Protein AF-A0A944LKF2-F1 (afdb_monomer)

Secondary structure (DSSP, 8-state):
---EEEEEE--SSTTS--EEEEEE--HHHHHHHH-S--EEEE-SS-EEEE-TT-TTHHHHHHHHHHHHHH--SPPPHHHHHHHHHHHHSHHHHHHHHHHHH-SS-S-HHHHHTT---PPP-HHHHHHHHHHHHHHHHHSPTTS-HHHHHHHHHHHHHTT-HHHHHHHHHHHHHHSTT-HHHHHHHHHHHTT---HHHHSTTTS-----

pLDDT: mean 75.83, std 22.59, range [34.38, 98.62]

Foldseek 3Di:
DFDWAFDFQDQPDPVDDTDTDTDGDDPVVVCVRPVDDWDFDDDDRDGDTDDPDDPCLLVVLLVLLVCQLPDPDDDDPVSLVSNLNQLVDVVSLLVSLQVLFDVDPPDSVCSQLLHDAAAGPVSSLVSLLVSLVVSCVVDDQLSSLSSLQSNLSSCLLLQNNVSSLVSLVVSCVSHPCPPSSVVNNVSVVVVRGRNLCVDPVRHDDPDD

Mean predicted aligned error: 11.05 Å

Nearest PDB structures (foldseek):
  8u1z-assembly1_A  TM=5.737E-01  e=2.219E-01  Homo sapiens
  8xwx-assembly1_B  TM=6.604E-01  e=4.296E-01  Homo sapiens
  1nzn-assembly1_A  TM=6.732E-01  e=6.450E-01  Homo sapiens
  7ya9-assembly1_A-2  TM=6.024E-01  e=5.827E-01  Homo sapiens
  2ifu-assembly4_D  TM=4.586E-01  e=5.736E+00  Danio rerio

Radius of gyration: 18.68 Å; Cα contacts (8 Å, |Δi|>4): 254; chains: 1; bounding box: 54×40×50 Å

Structure (mmCIF, N/CA/C/O backbone):
data_AF-A0A944LKF2-F1
#
_entry.id   AF-A0A944LKF2-F1
#
loop_
_atom_site.group_PDB
_atom_site.id
_atom_site.type_symbol
_atom_site.label_atom_id
_atom_site.label_alt_id
_atom_site.label_comp_id
_atom_site.label_asym_id
_atom_site.label_entity_id
_atom_site.label_seq_id
_atom_site.pdbx_PDB_ins_code
_atom_site.Cartn_x
_atom_site.Cartn_y
_atom_site.Cartn_z
_atom_site.occupancy
_atom_site.B_iso_or_equiv
_atom_site.auth_seq_id
_atom_site.auth_comp_id
_atom_site.auth_asym_id
_atom_site.auth_atom_id
_atom_site.pdbx_PDB_model_num
ATOM 1 N N . MET A 1 1 ? -22.706 -4.761 30.922 1.00 38.38 1 MET A N 1
ATOM 2 C CA . MET A 1 1 ? -21.283 -4.530 31.244 1.00 38.38 1 MET A CA 1
ATOM 3 C C . MET A 1 1 ? -20.770 -3.517 30.231 1.00 38.38 1 MET A C 1
ATOM 5 O O . MET A 1 1 ? -20.793 -3.821 29.047 1.00 38.38 1 MET A O 1
ATOM 9 N N . ILE A 1 2 ? -20.479 -2.289 30.664 1.00 34.62 2 ILE A N 1
ATOM 10 C CA . ILE A 1 2 ? -20.105 -1.171 29.781 1.00 34.62 2 ILE A CA 1
ATOM 11 C C . ILE A 1 2 ? -18.659 -1.392 29.319 1.00 34.62 2 ILE A C 1
ATOM 13 O O . ILE A 1 2 ? -17.751 -1.335 30.145 1.00 34.62 2 ILE A O 1
ATOM 17 N N . HIS A 1 3 ? -18.455 -1.692 28.032 1.00 40.34 3 HIS A N 1
ATOM 18 C CA . HIS A 1 3 ? -17.121 -1.704 27.427 1.00 40.34 3 HIS A CA 1
ATOM 19 C C . HIS A 1 3 ? -16.725 -0.260 27.114 1.00 40.34 3 HIS A C 1
ATOM 21 O O . HIS A 1 3 ? -17.442 0.455 26.414 1.00 40.34 3 HIS A O 1
ATOM 27 N N . LYS A 1 4 ? -15.608 0.180 27.694 1.00 35.47 4 LYS A N 1
ATOM 28 C CA . LYS A 1 4 ? -15.013 1.492 27.447 1.00 35.47 4 LYS A CA 1
ATOM 29 C C . LYS A 1 4 ? -14.035 1.362 26.285 1.00 35.47 4 LYS A C 1
ATOM 31 O O . LYS A 1 4 ? -12.988 0.749 26.454 1.00 35.47 4 LYS A O 1
ATOM 36 N N . CYS A 1 5 ? -14.349 1.971 25.147 1.00 38.25 5 CYS A N 1
ATOM 37 C CA . CYS A 1 5 ? -13.438 2.072 24.004 1.00 38.25 5 CYS A CA 1
ATOM 38 C C . CYS A 1 5 ? -12.972 3.525 23.843 1.00 38.25 5 CYS A C 1
ATOM 40 O O . CYS A 1 5 ? -13.696 4.458 24.203 1.00 38.25 5 CYS A O 1
ATOM 42 N N . ILE A 1 6 ? -11.761 3.734 23.322 1.00 39.22 6 ILE A N 1
ATOM 43 C CA . ILE A 1 6 ? -11.300 5.067 22.917 1.00 39.22 6 ILE A CA 1
ATOM 44 C C . ILE A 1 6 ? -12.025 5.405 21.614 1.00 39.22 6 ILE A C 1
ATOM 46 O O . ILE A 1 6 ? -11.760 4.801 20.578 1.00 39.22 6 ILE A O 1
ATOM 50 N N . ALA A 1 7 ? -12.972 6.340 21.671 1.00 38.75 7 ALA A N 1
ATOM 51 C CA . ALA A 1 7 ? -13.648 6.843 20.487 1.00 38.75 7 ALA A CA 1
ATOM 52 C C . ALA A 1 7 ? -12.958 8.127 20.029 1.00 38.75 7 ALA A C 1
ATOM 54 O O . ALA A 1 7 ? -12.789 9.075 20.800 1.00 38.75 7 ALA A O 1
ATOM 55 N N . LEU A 1 8 ? -12.586 8.166 18.754 1.00 41.62 8 LEU A N 1
ATOM 56 C CA . LEU A 1 8 ? -12.209 9.401 18.087 1.00 41.62 8 LEU A CA 1
ATOM 57 C C . LEU A 1 8 ? -13.500 10.067 17.596 1.00 41.62 8 LEU A C 1
ATOM 59 O O . LEU A 1 8 ? -14.092 9.625 16.610 1.00 41.62 8 LEU A O 1
ATOM 63 N N . VAL A 1 9 ? -13.977 11.085 18.314 1.00 42.50 9 VAL A N 1
ATOM 64 C CA . VAL A 1 9 ? -15.221 11.784 17.970 1.00 42.50 9 VAL A CA 1
ATOM 65 C C . VAL A 1 9 ? -14.874 13.016 17.148 1.00 42.50 9 VAL A C 1
ATOM 67 O O . VAL A 1 9 ? -14.298 13.982 17.647 1.00 42.50 9 VAL A O 1
ATOM 70 N N . VAL A 1 10 ? -15.223 12.970 15.865 1.00 43.12 10 VAL A N 1
ATOM 71 C CA . VAL A 1 10 ? -15.041 14.091 14.940 1.00 43.12 10 VAL A CA 1
ATOM 72 C C . VAL A 1 10 ? -16.397 14.780 14.751 1.00 43.12 10 VAL A C 1
ATOM 74 O O . VAL A 1 10 ? -17.337 14.130 14.287 1.00 43.12 10 VAL A O 1
ATOM 77 N N . PRO A 1 11 ? -16.538 16.058 15.144 1.00 37.88 11 PRO A N 1
ATOM 78 C CA . PRO A 1 11 ? -17.833 16.722 15.200 1.00 37.88 11 PRO A CA 1
ATOM 79 C C . PRO A 1 11 ? -18.374 17.101 13.810 1.00 37.88 11 PRO A C 1
ATOM 81 O O . PRO A 1 11 ? -17.615 17.282 12.856 1.00 37.88 11 PRO A O 1
ATOM 84 N N . PRO A 1 12 ? -19.701 17.286 13.687 1.00 34.38 12 PRO A N 1
ATOM 85 C CA . PRO A 1 12 ? -20.373 17.581 12.420 1.00 34.38 12 PRO A CA 1
ATOM 86 C C . PRO A 1 12 ? -20.176 19.025 11.919 1.00 34.38 12 PRO A C 1
ATOM 88 O O . PRO A 1 12 ? -20.728 19.389 10.881 1.00 34.38 12 PRO A O 1
ATOM 91 N N . ARG A 1 13 ? -19.440 19.880 12.645 1.00 36.12 13 ARG A N 1
ATOM 92 C CA . ARG A 1 13 ? -19.217 21.292 12.292 1.00 36.12 13 ARG A CA 1
ATOM 93 C C . ARG A 1 13 ? -17.735 21.660 12.378 1.00 36.12 13 ARG A C 1
ATOM 95 O O . ARG A 1 13 ? -17.062 21.350 13.351 1.00 36.12 13 ARG A O 1
ATOM 102 N N . LEU A 1 14 ? -17.261 22.385 11.362 1.00 38.00 14 LEU A N 1
ATOM 103 C CA . LEU A 1 14 ? -15.851 22.744 11.119 1.00 38.00 14 LEU A CA 1
ATOM 104 C C . LEU A 1 14 ? -15.211 23.684 12.161 1.00 38.00 14 LEU A C 1
ATOM 106 O O . LEU A 1 14 ? -14.015 23.942 12.084 1.00 38.00 14 LEU A O 1
ATOM 110 N N . SER A 1 15 ? -15.984 24.222 13.104 1.00 37.41 15 SER A N 1
ATOM 111 C CA . SER A 1 15 ? -15.504 25.130 14.154 1.00 37.41 15 SER A CA 1
ATOM 112 C C . SER A 1 15 ? -15.147 24.425 15.465 1.00 37.41 15 SER A C 1
ATOM 114 O O . SER A 1 15 ? -14.720 25.083 16.409 1.00 37.41 15 SER A O 1
ATOM 116 N N . GLU A 1 16 ? -15.377 23.117 15.564 1.00 35.09 16 GLU A N 1
ATOM 117 C CA . GLU A 1 16 ? -15.236 22.375 16.815 1.00 35.09 16 GLU A CA 1
ATOM 118 C C . GLU A 1 16 ? -13.952 21.537 16.819 1.00 35.09 16 GLU A C 1
ATOM 120 O O . GLU A 1 16 ? -13.590 20.903 15.826 1.00 35.09 16 GLU A O 1
ATOM 125 N N . ALA A 1 17 ? -13.240 21.564 17.947 1.00 35.62 17 ALA A N 1
ATOM 126 C CA . ALA A 1 17 ? -11.982 20.852 18.106 1.00 35.62 17 ALA A CA 1
ATOM 127 C C . ALA A 1 17 ? -12.205 19.335 18.189 1.00 35.62 17 ALA A C 1
ATOM 129 O O . ALA A 1 17 ? -13.145 18.853 18.823 1.00 35.62 17 ALA A O 1
ATOM 130 N N . VAL A 1 18 ? -11.289 18.584 17.576 1.00 38.25 18 VAL A N 1
ATOM 131 C CA . VAL A 1 18 ? -11.210 17.125 17.701 1.00 38.25 18 VAL A CA 1
ATOM 132 C C . VAL A 1 18 ? -10.999 16.767 19.170 1.00 38.25 18 VAL A C 1
ATOM 134 O O . VAL A 1 18 ? -10.106 17.311 19.819 1.00 38.25 18 VAL A O 1
ATOM 137 N N . THR A 1 19 ? -11.796 15.836 19.690 1.00 43.12 19 THR A N 1
ATOM 138 C CA . THR A 1 19 ? -11.625 15.323 21.053 1.00 43.12 19 THR A CA 1
ATOM 139 C C . THR A 1 19 ? -11.435 13.810 21.032 1.00 43.12 19 THR A C 1
ATOM 141 O O . THR A 1 19 ? -12.080 13.087 20.272 1.00 43.12 19 THR A O 1
ATOM 144 N N . ALA A 1 20 ? -10.508 13.334 21.864 1.00 37.69 20 ALA A N 1
ATOM 145 C CA . ALA A 1 20 ? -10.315 11.920 22.149 1.00 37.69 20 ALA A CA 1
ATOM 146 C C . ALA A 1 20 ? -10.873 11.642 23.546 1.00 37.69 20 ALA A C 1
ATOM 148 O O . ALA A 1 20 ? -10.509 12.318 24.510 1.00 37.69 20 ALA A O 1
ATOM 149 N N . GLY A 1 21 ? -11.774 10.668 23.655 1.00 43.75 21 GLY A N 1
ATOM 150 C CA . GLY A 1 21 ? -12.407 10.330 24.923 1.00 43.75 21 GLY A CA 1
ATOM 151 C C . GLY A 1 21 ? -12.861 8.879 24.973 1.00 43.75 21 GLY A C 1
ATOM 152 O O . GLY A 1 21 ? -13.172 8.262 23.956 1.00 43.75 21 GLY A O 1
ATOM 153 N N . SER A 1 22 ? -12.892 8.324 26.183 1.00 40.22 22 SER A N 1
ATOM 154 C CA . SER A 1 22 ? -13.487 7.012 26.431 1.00 40.22 22 SER A CA 1
ATOM 155 C C . SER A 1 22 ? -15.006 7.118 26.286 1.00 40.22 22 SER A C 1
ATOM 157 O O . SER A 1 22 ? -15.631 7.895 27.010 1.00 40.22 22 SER A O 1
ATOM 159 N N . LEU A 1 23 ? -15.598 6.367 25.356 1.00 48.06 23 LEU A N 1
ATOM 160 C CA . LEU A 1 23 ? -17.035 6.412 25.074 1.00 48.06 23 LEU A CA 1
ATOM 161 C C . LEU A 1 23 ? -17.709 5.072 25.397 1.00 48.06 23 LEU A C 1
ATOM 163 O O . LEU A 1 23 ? -17.146 4.004 25.152 1.00 48.06 23 LEU A O 1
ATOM 167 N N . ASP A 1 24 ? -18.926 5.149 25.943 1.00 46.28 24 ASP A N 1
ATOM 168 C CA . ASP A 1 24 ? -19.817 4.008 26.191 1.00 46.28 24 ASP A CA 1
ATOM 169 C C . ASP A 1 24 ? -20.546 3.650 24.883 1.00 46.28 24 ASP A C 1
ATOM 171 O O . ASP A 1 24 ? -21.312 4.447 24.333 1.00 46.28 24 ASP A O 1
ATOM 175 N N . VAL A 1 25 ? -20.263 2.461 24.351 1.00 46.06 25 VAL A N 1
ATOM 176 C CA . VAL A 1 25 ? -20.637 2.036 22.995 1.00 46.06 25 VAL A CA 1
ATOM 177 C C . VAL A 1 25 ? -22.064 1.476 22.960 1.00 46.06 25 VAL A C 1
ATOM 179 O O . VAL A 1 25 ? -22.288 0.279 22.790 1.00 46.06 25 VAL A O 1
ATOM 182 N N . ARG A 1 26 ? -23.070 2.341 23.116 1.00 47.38 26 ARG A N 1
ATOM 183 C CA . ARG A 1 26 ? -24.467 1.984 22.811 1.00 47.38 26 ARG A CA 1
ATOM 184 C C . ARG A 1 26 ? -24.845 2.499 21.426 1.00 47.38 26 ARG A C 1
ATOM 186 O O . ARG A 1 26 ? -24.637 3.669 21.127 1.00 47.38 26 ARG A O 1
ATOM 193 N N . HIS A 1 27 ? -25.447 1.641 20.601 1.00 39.72 27 HIS A N 1
ATOM 194 C CA . HIS A 1 27 ? -25.860 1.958 19.223 1.00 39.72 27 HIS A CA 1
ATOM 195 C C . HIS A 1 27 ? -26.717 3.237 19.137 1.00 39.72 27 HIS A C 1
ATOM 197 O O . HIS A 1 27 ? -26.457 4.112 18.317 1.00 39.72 27 HIS A O 1
ATOM 203 N N . SER A 1 28 ? -27.649 3.418 20.078 1.00 42.62 28 SER A N 1
ATOM 204 C CA . SER A 1 28 ? -28.490 4.617 20.177 1.00 42.62 28 SER A CA 1
ATOM 205 C C . SER A 1 28 ? -27.721 5.898 20.539 1.00 42.62 28 SER A C 1
ATOM 207 O O . SER A 1 28 ? -28.184 6.992 20.238 1.00 42.62 28 SER A O 1
ATOM 209 N N . ALA A 1 29 ? -26.553 5.796 21.184 1.00 47.06 29 ALA A N 1
ATOM 210 C CA . ALA A 1 29 ? -25.694 6.947 21.471 1.00 47.06 29 ALA A CA 1
ATOM 211 C C . ALA A 1 29 ? -24.880 7.371 20.234 1.00 47.06 29 ALA A C 1
ATOM 213 O O . ALA A 1 29 ? -24.655 8.562 20.029 1.00 47.06 29 ALA A O 1
ATOM 214 N N . LEU A 1 30 ? -24.496 6.414 19.380 1.00 44.56 30 LEU A N 1
ATOM 215 C CA . LEU A 1 30 ? -23.759 6.657 18.134 1.00 44.56 30 LEU A CA 1
ATOM 216 C C . LEU A 1 30 ? -24.630 7.337 17.060 1.00 44.56 30 LEU A C 1
ATOM 218 O O . LEU A 1 30 ? -24.152 8.233 16.367 1.00 44.56 30 LEU A O 1
ATOM 222 N N . GLU A 1 31 ? -25.915 6.984 16.961 1.00 42.88 31 GLU A N 1
ATOM 223 C CA . GLU A 1 31 ? -26.868 7.614 16.026 1.00 42.88 31 GLU A CA 1
ATOM 224 C C . GLU A 1 31 ? -27.156 9.086 16.369 1.00 42.88 31 GLU A C 1
ATOM 226 O O . GLU A 1 31 ? -27.226 9.937 15.479 1.00 42.88 31 GLU A O 1
ATOM 231 N N . VAL A 1 32 ? -27.266 9.405 17.664 1.00 44.09 32 VAL A N 1
ATOM 232 C CA . VAL A 1 32 ? -27.495 10.776 18.156 1.00 44.09 32 VAL A CA 1
ATOM 233 C C . VAL A 1 32 ? -26.262 11.666 17.946 1.00 44.09 32 VAL A C 1
ATOM 235 O O . VAL A 1 32 ? -26.408 12.853 17.648 1.00 44.09 32 VAL A O 1
ATOM 238 N N . LEU A 1 33 ? -25.055 11.102 18.052 1.00 43.41 33 LEU A N 1
ATOM 239 C CA . LEU A 1 33 ? -23.786 11.818 17.867 1.00 43.41 33 LEU A CA 1
ATOM 240 C C . LEU A 1 33 ? -23.484 12.175 16.401 1.00 43.41 33 LEU A C 1
ATOM 242 O O . LEU A 1 33 ? -22.835 13.189 16.154 1.00 43.41 33 LEU A O 1
ATOM 246 N N . LEU A 1 34 ? -23.941 11.374 15.431 1.00 44.22 34 LEU A N 1
ATOM 247 C CA . LEU A 1 34 ? -23.395 11.402 14.064 1.00 44.22 34 LEU A CA 1
ATOM 248 C C . LEU A 1 34 ? -24.359 11.873 12.959 1.00 44.22 34 LEU A C 1
ATOM 250 O O . LEU A 1 34 ? -23.966 11.859 11.800 1.00 44.22 34 LEU A O 1
ATOM 254 N N . LYS A 1 35 ? -25.583 12.324 13.281 1.00 43.34 35 LYS A N 1
ATOM 255 C CA . LYS A 1 35 ? -26.546 12.985 12.356 1.00 43.34 35 LYS A CA 1
ATOM 256 C C . LYS A 1 35 ? -26.548 12.472 10.894 1.00 43.34 35 LYS A C 1
ATOM 258 O O . LYS A 1 35 ? -26.610 13.267 9.960 1.00 43.34 35 LYS A O 1
ATOM 263 N N . GLY A 1 36 ? -26.579 11.151 10.712 1.00 41.50 36 GLY A N 1
ATOM 264 C CA . GLY A 1 36 ? -26.900 10.501 9.438 1.00 41.50 36 GLY A CA 1
ATOM 265 C C . GLY A 1 36 ? -25.703 10.198 8.531 1.00 41.50 36 GLY A C 1
ATOM 266 O O . GLY A 1 36 ? -25.189 11.076 7.847 1.00 41.50 36 GLY A O 1
ATOM 267 N N . GLY A 1 37 ? -25.355 8.908 8.459 1.00 36.88 37 GLY A N 1
ATOM 268 C CA . GLY A 1 37 ? -24.479 8.321 7.441 1.00 36.88 37 GLY A CA 1
ATOM 269 C C . GLY A 1 37 ? -23.260 7.625 8.039 1.00 36.88 37 GLY A C 1
ATOM 270 O O . GLY A 1 37 ? -22.226 8.253 8.240 1.00 36.88 37 GLY A O 1
ATOM 271 N N . LEU A 1 38 ? -23.382 6.325 8.321 1.00 39.56 38 LEU A N 1
ATOM 272 C CA . LEU A 1 38 ? -22.324 5.498 8.902 1.00 39.56 38 LEU A CA 1
ATOM 273 C C . LEU A 1 38 ? -22.053 4.324 7.952 1.00 39.56 38 LEU A C 1
ATOM 275 O O . LEU A 1 38 ? -22.948 3.515 7.724 1.00 39.56 38 LEU A O 1
ATOM 279 N N . GLU A 1 39 ? -20.836 4.214 7.415 1.00 36.16 39 GLU A N 1
ATOM 280 C CA . GLU A 1 39 ? -20.324 2.939 6.900 1.00 36.16 39 GLU A CA 1
ATOM 281 C C . GLU A 1 39 ? -19.393 2.362 7.965 1.00 36.16 39 GLU A C 1
ATOM 283 O O . GLU A 1 39 ? -18.348 2.919 8.302 1.00 36.16 39 GLU A O 1
ATOM 288 N N . CYS A 1 40 ? -19.864 1.293 8.596 1.00 39.06 40 CYS A N 1
ATOM 289 C CA . CYS A 1 40 ? -19.254 0.680 9.762 1.00 39.06 40 CYS A CA 1
ATOM 290 C C . CYS A 1 40 ? -18.314 -0.445 9.328 1.00 39.06 40 CYS A C 1
ATOM 292 O O . CYS A 1 40 ? -18.696 -1.252 8.482 1.00 39.06 40 CYS A O 1
ATOM 294 N N . ILE A 1 41 ? -17.152 -0.588 9.971 1.00 35.94 41 ILE A N 1
ATOM 295 C CA . ILE A 1 41 ? -16.463 -1.881 9.996 1.00 35.94 41 ILE A CA 1
ATOM 296 C C . ILE A 1 41 ? -16.254 -2.280 11.460 1.00 35.94 41 ILE A C 1
ATOM 298 O O . ILE A 1 41 ? -15.390 -1.741 12.145 1.00 35.94 41 ILE A O 1
ATOM 302 N N . VAL A 1 42 ? -17.093 -3.199 11.945 1.00 35.78 42 VAL A N 1
ATOM 303 C CA . VAL A 1 42 ? -17.018 -3.794 13.291 1.00 35.78 42 VAL A CA 1
ATOM 304 C C . VAL A 1 42 ? -16.267 -5.117 13.202 1.00 35.78 42 VAL A C 1
ATOM 306 O O . VAL A 1 42 ? -16.775 -5.969 12.479 1.00 35.78 42 VAL A O 1
ATOM 309 N N . ARG A 1 43 ? -15.185 -5.334 13.981 1.00 36.09 43 ARG A N 1
ATOM 310 C CA . ARG A 1 43 ? -14.804 -6.647 14.576 1.00 36.09 43 ARG A CA 1
ATOM 311 C C . ARG A 1 43 ? -13.821 -6.499 15.759 1.00 36.09 43 ARG A C 1
ATOM 313 O O . ARG A 1 43 ? -12.681 -6.097 15.564 1.00 36.09 43 ARG A O 1
ATOM 320 N N . GLY A 1 44 ? -14.233 -6.942 16.952 1.00 47.03 44 GLY A N 1
ATOM 321 C CA . GLY A 1 44 ? -13.380 -7.058 18.153 1.00 47.03 44 GLY A CA 1
ATOM 322 C C . GLY A 1 44 ? -13.290 -5.782 19.004 1.00 47.03 44 GLY A C 1
ATOM 323 O O . GLY A 1 44 ? -14.208 -4.970 18.981 1.00 47.03 44 GLY A O 1
ATOM 324 N N . ASP A 1 45 ? -12.179 -5.601 19.729 1.00 36.31 45 ASP A N 1
ATOM 325 C CA . ASP A 1 45 ? -11.915 -4.453 20.630 1.00 36.31 45 ASP A CA 1
ATOM 326 C C . ASP A 1 45 ? -11.526 -3.148 19.897 1.00 36.31 45 ASP A C 1
ATOM 328 O O . ASP A 1 45 ? -11.075 -2.179 20.510 1.00 36.31 45 ASP A O 1
ATOM 332 N N . TRP A 1 46 ? -11.690 -3.105 18.573 1.00 34.97 46 TRP A N 1
ATOM 333 C CA . TRP A 1 46 ? -11.236 -2.018 17.708 1.00 34.97 46 TRP A CA 1
ATOM 334 C C . TRP A 1 46 ? -12.406 -1.389 16.950 1.00 34.97 46 TRP A C 1
ATOM 336 O O . TRP A 1 46 ? -13.215 -2.083 16.335 1.00 34.97 46 TRP A O 1
ATOM 346 N N . HIS A 1 47 ? -12.481 -0.055 16.975 1.00 42.94 47 HIS A N 1
ATOM 347 C CA . HIS A 1 47 ? -13.505 0.730 16.285 1.00 42.94 47 HIS A CA 1
ATOM 348 C C . HIS A 1 47 ? -12.835 1.777 15.386 1.00 42.94 47 HIS A C 1
ATOM 350 O O . HIS A 1 47 ? -12.183 2.692 15.884 1.00 42.94 47 HIS A O 1
ATOM 356 N N . VAL A 1 48 ? -13.026 1.679 14.068 1.00 41.34 48 VAL A N 1
ATOM 357 C CA . VAL A 1 48 ? -12.611 2.712 13.105 1.00 41.34 48 VAL A CA 1
ATOM 358 C C . VAL A 1 48 ? -13.865 3.306 12.474 1.00 41.34 48 VAL A C 1
ATOM 360 O O . VAL A 1 48 ? -14.621 2.609 11.801 1.00 41.34 48 VAL A O 1
ATOM 363 N N . TYR A 1 49 ? -14.088 4.601 12.695 1.00 47.22 49 TYR A N 1
ATOM 364 C CA . TYR A 1 49 ? -15.190 5.351 12.095 1.00 47.22 49 TYR A CA 1
ATOM 365 C C . TYR A 1 49 ? -14.633 6.216 10.964 1.00 47.22 49 TYR A C 1
ATOM 367 O O . TYR A 1 49 ? -13.794 7.083 11.204 1.00 47.22 49 TYR A O 1
ATOM 375 N N . MET A 1 50 ? -15.092 5.997 9.732 1.00 42.69 50 MET A N 1
ATOM 376 C CA . MET A 1 50 ? -14.731 6.837 8.589 1.00 42.69 50 MET A CA 1
ATOM 377 C C . MET A 1 50 ? -15.983 7.527 8.057 1.00 42.69 50 MET A C 1
ATOM 379 O O . MET A 1 50 ? -16.900 6.877 7.567 1.00 42.69 50 MET A O 1
ATOM 383 N N . ASN A 1 51 ? -16.019 8.857 8.144 1.00 41.75 51 ASN A N 1
ATOM 384 C CA . ASN A 1 51 ? -16.975 9.653 7.385 1.00 41.75 51 ASN A CA 1
ATOM 385 C C . ASN A 1 51 ? -16.383 9.896 5.990 1.00 41.75 51 ASN A C 1
ATOM 387 O O . ASN A 1 51 ? -15.345 10.549 5.854 1.00 41.75 51 ASN A O 1
ATOM 391 N N . ALA A 1 52 ? -17.061 9.383 4.965 1.00 39.41 52 ALA A N 1
ATOM 392 C CA . ALA A 1 52 ? -16.658 9.450 3.563 1.00 39.41 52 ALA A CA 1
ATOM 393 C C . ALA A 1 52 ? -16.589 10.881 2.973 1.00 39.41 52 ALA A C 1
ATOM 395 O O . ALA A 1 52 ? -16.207 11.044 1.818 1.00 39.41 52 ALA A O 1
ATOM 396 N N . THR A 1 53 ? -16.938 11.933 3.731 1.00 41.38 53 THR A N 1
ATOM 397 C CA . THR A 1 53 ? -17.093 13.307 3.206 1.00 41.38 53 THR A CA 1
ATOM 398 C C . THR A 1 53 ? -16.389 14.404 4.015 1.00 41.38 53 THR A C 1
ATOM 400 O O . THR A 1 53 ? -16.890 15.520 4.131 1.00 41.38 53 THR A O 1
ATOM 403 N N . THR A 1 54 ? -15.185 14.145 4.540 1.00 44.84 54 THR A N 1
ATOM 404 C CA . THR A 1 54 ? -14.364 15.225 5.124 1.00 44.84 54 THR A CA 1
ATOM 405 C C . THR A 1 54 ? -13.426 15.849 4.073 1.00 44.84 54 THR A C 1
ATOM 407 O O . THR A 1 54 ? -12.606 15.136 3.490 1.00 44.84 54 THR A O 1
ATOM 410 N N . PRO A 1 55 ? -13.487 17.175 3.823 1.00 50.00 55 PRO A N 1
ATOM 411 C CA . PRO A 1 55 ? -12.687 17.831 2.777 1.00 50.00 55 PRO A CA 1
ATOM 412 C C . PRO A 1 55 ? -11.167 17.694 2.976 1.00 50.00 55 PRO A C 1
ATOM 414 O O . PRO A 1 55 ? -10.411 17.792 2.014 1.00 50.00 55 PRO A O 1
ATOM 417 N N . ASN A 1 56 ? -10.718 17.394 4.199 1.00 62.91 56 ASN A N 1
ATOM 418 C CA . ASN A 1 56 ? -9.301 17.275 4.543 1.00 62.91 56 ASN A CA 1
ATOM 419 C C . ASN A 1 56 ? -8.798 15.829 4.664 1.00 62.91 56 ASN A C 1
ATOM 421 O O . ASN A 1 56 ? -7.608 15.640 4.895 1.00 62.91 56 ASN A O 1
ATOM 425 N N . LEU A 1 57 ? -9.644 14.804 4.478 1.00 63.66 57 LEU A N 1
ATOM 426 C CA . LEU A 1 57 ? -9.242 13.409 4.718 1.00 63.66 57 LEU A CA 1
ATOM 427 C C . LEU A 1 57 ? -8.021 13.001 3.896 1.00 63.66 57 LEU A C 1
ATOM 429 O O . LEU A 1 57 ? -7.051 12.465 4.427 1.00 63.66 57 LEU A O 1
ATOM 433 N N . ARG A 1 58 ? -8.071 13.283 2.591 1.00 75.25 58 ARG A N 1
ATOM 434 C CA . ARG A 1 58 ? -6.992 12.951 1.661 1.00 75.25 58 ARG A CA 1
ATOM 435 C C . ARG A 1 58 ? -5.725 13.765 1.969 1.00 75.25 58 ARG A C 1
ATOM 437 O O . ARG A 1 58 ? -4.710 13.118 2.207 1.00 75.25 58 ARG A O 1
ATOM 444 N N . PRO A 1 59 ? -5.754 15.114 2.045 1.00 79.06 59 PRO A N 1
ATOM 445 C CA . PRO A 1 59 ? -4.569 15.889 2.416 1.00 79.06 59 PRO A CA 1
ATOM 446 C C . PRO A 1 59 ? -3.939 15.457 3.745 1.00 79.06 59 PRO A C 1
ATOM 448 O O . PRO A 1 59 ? -2.720 15.361 3.842 1.00 79.06 59 PRO A O 1
ATOM 451 N N . THR A 1 60 ? -4.748 15.147 4.762 1.00 77.38 60 THR A N 1
ATOM 452 C CA . THR A 1 60 ? -4.248 14.694 6.066 1.00 77.38 60 THR A CA 1
ATOM 453 C C . THR A 1 60 ? -3.629 13.299 6.000 1.00 77.38 60 THR A C 1
ATOM 455 O O . THR A 1 60 ? -2.582 13.080 6.607 1.00 77.38 60 THR A O 1
ATOM 458 N N . ALA A 1 61 ? -4.237 12.360 5.270 1.00 82.62 61 ALA A N 1
ATOM 459 C CA . ALA A 1 61 ? -3.668 11.028 5.067 1.00 82.62 61 ALA A CA 1
ATOM 460 C C . ALA A 1 61 ? -2.355 11.085 4.271 1.00 82.62 61 ALA A C 1
ATOM 462 O O . ALA A 1 61 ? -1.395 10.420 4.645 1.00 82.62 61 ALA A O 1
ATOM 463 N N . GLN A 1 62 ? -2.287 11.919 3.230 1.00 88.12 62 GLN A N 1
ATOM 464 C CA . GLN A 1 62 ? -1.063 12.148 2.456 1.00 88.12 62 GLN A CA 1
ATOM 465 C C . GLN A 1 62 ? 0.038 12.776 3.316 1.00 88.12 62 GLN A C 1
ATOM 467 O O . GLN A 1 62 ? 1.175 12.322 3.279 1.00 88.12 62 GLN A O 1
ATOM 472 N N . ALA A 1 63 ? -0.287 13.793 4.121 1.00 88.19 63 ALA A N 1
ATOM 473 C CA . ALA A 1 63 ? 0.683 14.419 5.018 1.00 88.19 63 ALA A CA 1
ATOM 474 C C . ALA A 1 63 ? 1.248 13.410 6.029 1.00 88.19 63 ALA A C 1
ATOM 476 O O . ALA A 1 63 ? 2.464 13.301 6.151 1.00 88.19 63 ALA A O 1
ATOM 477 N N . LEU A 1 64 ? 0.377 12.621 6.672 1.00 88.38 64 LEU A N 1
ATOM 478 C CA . LEU A 1 64 ? 0.791 11.556 7.589 1.00 88.38 64 LEU A CA 1
ATOM 479 C C . LEU A 1 64 ? 1.677 10.520 6.885 1.00 88.38 64 LEU A C 1
ATOM 481 O O . LEU A 1 64 ? 2.695 10.098 7.428 1.00 88.38 64 LEU A O 1
ATOM 485 N N . TRP A 1 65 ? 1.299 10.110 5.673 1.00 94.75 65 TRP A N 1
ATOM 486 C CA . TRP A 1 65 ? 2.043 9.123 4.899 1.00 94.75 65 TRP A CA 1
ATOM 487 C C . TRP A 1 65 ? 3.436 9.617 4.508 1.00 94.75 65 TRP A C 1
ATOM 489 O O . TRP A 1 65 ? 4.415 8.906 4.722 1.00 94.75 65 TRP A O 1
ATOM 499 N N . ARG A 1 66 ? 3.546 10.851 4.006 1.00 94.44 66 ARG A N 1
ATOM 500 C CA . ARG A 1 66 ? 4.834 11.471 3.666 1.00 94.44 66 ARG A CA 1
ATOM 501 C C . ARG A 1 66 ? 5.715 11.639 4.894 1.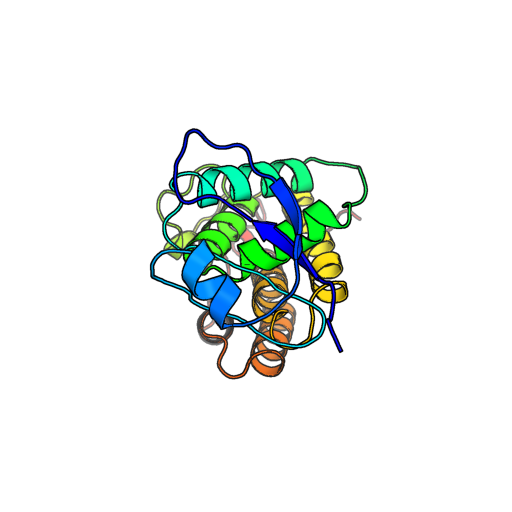00 94.44 66 ARG A C 1
ATOM 503 O O . ARG A 1 66 ? 6.855 11.201 4.861 1.00 94.44 66 ARG A O 1
ATOM 510 N N . GLU A 1 67 ? 5.168 12.165 5.990 1.00 94.50 67 GLU A N 1
ATOM 511 C CA . GLU A 1 67 ? 5.899 12.290 7.254 1.00 94.50 67 GLU A CA 1
ATOM 512 C C . GLU A 1 67 ? 6.434 10.931 7.725 1.00 94.50 67 GLU A C 1
ATOM 514 O O . GLU A 1 67 ? 7.582 10.827 8.144 1.00 94.50 67 GLU A O 1
ATOM 519 N N . THR A 1 68 ? 5.640 9.866 7.591 1.00 95.69 68 THR A N 1
ATOM 520 C CA . THR A 1 68 ? 6.059 8.508 7.969 1.00 95.69 68 THR A CA 1
ATOM 521 C C . THR A 1 68 ? 7.151 7.957 7.046 1.00 95.69 68 THR A C 1
ATOM 523 O O . THR A 1 68 ? 8.094 7.321 7.520 1.00 95.69 68 THR A O 1
ATOM 526 N N . LEU A 1 69 ? 7.051 8.202 5.736 1.00 95.19 69 LEU A N 1
ATOM 527 C CA . LEU A 1 69 ? 8.066 7.800 4.757 1.00 95.19 69 LEU A CA 1
ATOM 528 C C . LEU A 1 69 ? 9.393 8.540 4.959 1.00 95.19 69 LEU A C 1
ATOM 530 O O . LEU A 1 69 ? 10.451 7.929 4.820 1.00 95.19 69 LEU A O 1
ATOM 534 N N . ASP A 1 70 ? 9.331 9.818 5.326 1.00 93.75 70 ASP A N 1
ATOM 535 C CA . ASP A 1 70 ? 10.502 10.681 5.504 1.00 93.75 70 ASP A CA 1
ATOM 536 C C . ASP A 1 70 ? 11.107 10.551 6.921 1.00 93.75 70 ASP A C 1
ATOM 538 O O . ASP A 1 70 ? 12.234 10.978 7.179 1.00 93.75 70 ASP A O 1
ATOM 542 N N . SER A 1 71 ? 10.374 9.937 7.856 1.00 92.75 71 SER A N 1
ATOM 543 C CA . SER A 1 71 ? 10.797 9.752 9.242 1.00 92.75 71 SER A CA 1
ATOM 544 C C . SER A 1 71 ? 11.786 8.595 9.421 1.00 92.75 71 SER A C 1
ATOM 546 O O . SER A 1 71 ? 11.596 7.459 8.968 1.00 92.75 71 SER A O 1
ATOM 548 N N . THR A 1 72 ? 12.824 8.863 10.213 1.00 89.62 72 THR A N 1
ATOM 549 C CA . THR A 1 72 ? 13.755 7.855 10.740 1.00 89.62 72 THR A CA 1
ATOM 550 C C . THR A 1 72 ? 13.307 7.271 12.082 1.00 89.62 72 THR A C 1
ATOM 552 O O . THR A 1 72 ? 13.923 6.326 12.573 1.00 89.62 72 THR A O 1
ATOM 555 N N . ARG A 1 73 ? 12.242 7.813 12.688 1.00 88.00 73 ARG A N 1
ATOM 556 C CA . ARG A 1 73 ? 11.685 7.337 13.962 1.00 88.00 73 ARG A CA 1
ATOM 557 C C . ARG A 1 73 ? 10.756 6.145 13.737 1.00 88.00 73 ARG A C 1
ATOM 559 O O . ARG A 1 73 ? 10.145 6.021 12.677 1.00 88.00 73 ARG A O 1
ATOM 566 N N . ALA A 1 74 ? 10.642 5.293 14.755 1.00 86.62 74 ALA A N 1
ATOM 567 C CA . ALA A 1 74 ? 9.620 4.250 14.796 1.00 86.62 74 ALA A CA 1
ATOM 568 C C . ALA A 1 74 ? 8.216 4.877 14.801 1.00 86.62 74 ALA A C 1
ATOM 570 O O . ALA A 1 74 ? 8.036 5.977 15.335 1.00 86.62 74 ALA A O 1
ATOM 571 N N . MET A 1 75 ? 7.241 4.185 14.211 1.00 87.31 75 MET A N 1
ATOM 572 C CA . MET A 1 75 ? 5.855 4.644 14.215 1.00 87.31 75 MET A CA 1
ATOM 573 C C . MET A 1 75 ? 5.267 4.511 15.619 1.00 87.31 75 MET A C 1
ATOM 575 O O . MET A 1 75 ? 5.439 3.494 16.290 1.00 87.31 75 MET A O 1
ATOM 579 N N . ASP A 1 76 ? 4.564 5.548 16.071 1.00 82.44 76 ASP A N 1
ATOM 580 C CA . ASP A 1 76 ? 3.752 5.441 17.278 1.00 82.44 76 ASP A CA 1
ATOM 581 C C . ASP A 1 76 ? 2.410 4.756 16.983 1.00 82.44 76 ASP A C 1
ATOM 583 O O . ASP A 1 76 ? 1.959 4.651 15.838 1.00 82.44 76 ASP A O 1
ATOM 587 N N . GLU A 1 77 ? 1.748 4.291 18.041 1.00 76.06 77 GLU A N 1
ATOM 588 C CA . GLU A 1 77 ? 0.463 3.596 17.945 1.00 76.06 77 GLU A CA 1
ATOM 589 C C . GLU A 1 77 ? -0.600 4.438 17.218 1.00 76.06 77 GLU A C 1
ATOM 591 O O . GLU A 1 77 ? -1.351 3.925 16.389 1.00 76.06 77 GLU A O 1
ATOM 596 N N . THR A 1 78 ? -0.622 5.753 17.455 1.00 73.88 78 THR A N 1
ATOM 597 C CA . THR A 1 78 ? -1.596 6.661 16.829 1.00 73.88 78 THR A CA 1
ATOM 598 C C . THR A 1 78 ? -1.405 6.722 15.313 1.00 73.88 78 THR A C 1
ATOM 600 O O . THR A 1 78 ? -2.375 6.675 14.552 1.00 73.88 78 THR A O 1
ATOM 603 N N . THR A 1 79 ? -0.160 6.814 14.859 1.00 79.56 79 THR A N 1
ATOM 604 C CA . THR A 1 79 ? 0.232 6.851 13.449 1.00 79.56 79 THR A CA 1
ATOM 605 C C . THR A 1 79 ? -0.114 5.540 12.763 1.00 79.56 79 THR A C 1
ATOM 607 O O . THR A 1 79 ? -0.771 5.551 11.720 1.00 79.56 79 THR A O 1
ATOM 610 N N . THR A 1 80 ? 0.232 4.416 13.392 1.00 81.06 80 THR A N 1
ATOM 611 C CA . THR A 1 80 ? -0.091 3.066 12.919 1.00 81.06 80 THR A CA 1
ATOM 612 C C . THR A 1 80 ? -1.584 2.908 12.658 1.00 81.06 80 THR A C 1
ATOM 614 O O . THR A 1 80 ? -1.992 2.573 11.545 1.00 81.06 80 THR A O 1
ATOM 617 N N . VAL A 1 81 ? -2.425 3.229 13.643 1.00 74.25 81 VAL A N 1
ATOM 618 C CA . VAL A 1 81 ? -3.884 3.077 13.535 1.00 74.25 81 VAL A CA 1
ATOM 619 C C . VAL A 1 81 ? -4.469 3.973 12.445 1.00 74.25 81 VAL A C 1
ATOM 621 O O . VAL A 1 81 ? -5.309 3.535 11.653 1.00 74.25 81 VAL A O 1
ATOM 624 N N . ARG A 1 82 ? -4.002 5.224 12.356 1.00 77.50 82 ARG A N 1
ATOM 625 C CA . ARG A 1 82 ? -4.455 6.173 11.329 1.00 77.50 82 ARG A CA 1
ATOM 626 C C . ARG A 1 82 ? -4.088 5.715 9.919 1.00 77.50 82 ARG A C 1
ATOM 628 O O . ARG A 1 82 ? -4.907 5.864 9.013 1.00 77.50 82 ARG A O 1
ATOM 635 N N . LEU A 1 83 ? -2.897 5.147 9.728 1.00 85.88 83 LEU A N 1
ATOM 636 C CA . LEU A 1 83 ? -2.480 4.609 8.434 1.00 85.88 83 LEU A CA 1
ATOM 637 C C . LEU A 1 83 ? -3.270 3.351 8.061 1.00 85.88 83 LEU A C 1
ATOM 639 O O . LEU A 1 83 ? -3.770 3.287 6.938 1.00 85.88 83 LEU A O 1
ATOM 643 N N . VAL A 1 84 ? -3.473 2.401 8.987 1.00 83.31 84 VAL A N 1
ATOM 644 C CA . VAL A 1 84 ? -4.324 1.219 8.734 1.00 83.31 84 VAL A CA 1
ATOM 645 C C . VAL A 1 84 ? -5.711 1.649 8.253 1.00 83.31 84 VAL A C 1
ATOM 647 O O . VAL A 1 84 ? -6.192 1.121 7.250 1.00 83.31 84 VAL A O 1
ATOM 650 N N . ALA A 1 85 ? -6.325 2.635 8.917 1.00 76.00 85 ALA A N 1
ATOM 651 C CA . ALA A 1 85 ? -7.622 3.182 8.526 1.00 76.00 85 ALA A CA 1
ATOM 652 C C . ALA A 1 85 ? -7.586 3.832 7.131 1.00 76.00 85 ALA A C 1
ATOM 654 O O . ALA A 1 85 ? -8.440 3.543 6.293 1.00 76.00 85 ALA A O 1
ATOM 655 N N . ALA A 1 86 ? -6.576 4.661 6.849 1.00 81.06 86 ALA A N 1
ATOM 656 C CA . ALA A 1 86 ? -6.433 5.335 5.558 1.00 81.06 86 ALA A CA 1
ATOM 657 C C . ALA A 1 86 ? -6.341 4.344 4.382 1.00 81.06 86 ALA A C 1
ATOM 659 O O . ALA A 1 86 ? -6.967 4.559 3.342 1.00 81.06 86 ALA A O 1
ATOM 660 N N . PHE A 1 87 ? -5.623 3.230 4.561 1.00 88.38 87 PHE A N 1
ATOM 661 C CA . PHE A 1 87 ? -5.483 2.182 3.547 1.00 88.38 87 PHE A CA 1
ATOM 662 C C . PHE A 1 87 ? -6.781 1.408 3.255 1.00 88.38 87 PHE A C 1
ATOM 664 O O . PHE A 1 87 ? -6.893 0.807 2.183 1.00 88.38 87 PHE A O 1
ATOM 671 N N . GLN A 1 88 ? -7.781 1.442 4.144 1.00 82.00 88 GLN A N 1
ATOM 672 C CA . GLN A 1 88 ? -9.084 0.813 3.879 1.00 82.00 88 GLN A CA 1
ATOM 673 C C . GLN A 1 88 ? -9.917 1.602 2.862 1.00 82.00 88 GLN A C 1
ATOM 675 O O . GLN A 1 88 ? -10.765 1.036 2.172 1.00 82.00 88 GLN A O 1
ATOM 680 N N . HIS A 1 89 ? -9.679 2.907 2.732 1.00 78.94 89 HIS A N 1
ATOM 681 C CA . HIS A 1 89 ? -10.455 3.756 1.841 1.00 78.94 89 HIS A CA 1
ATOM 682 C C . HIS A 1 89 ? -9.865 3.751 0.425 1.00 78.94 89 HIS A C 1
ATOM 684 O O . HIS A 1 89 ? -8.809 4.333 0.181 1.00 78.94 89 HIS A O 1
ATOM 690 N N . VAL A 1 90 ? -10.575 3.157 -0.540 1.00 78.69 90 VAL A N 1
ATOM 691 C CA . VAL A 1 90 ? -10.069 2.874 -1.902 1.00 78.69 90 VAL A CA 1
ATOM 692 C C . VAL A 1 90 ? -9.423 4.076 -2.606 1.00 78.69 90 VAL A C 1
ATOM 694 O O . VAL A 1 90 ? -8.323 3.955 -3.132 1.00 78.69 90 VAL A O 1
ATOM 697 N N . PHE A 1 91 ? -10.037 5.262 -2.542 1.00 77.69 91 PHE A N 1
ATOM 698 C CA . PHE A 1 91 ? -9.486 6.463 -3.186 1.00 77.69 91 PHE A CA 1
ATOM 699 C C . PHE A 1 91 ? -8.262 7.043 -2.474 1.00 77.69 91 PHE A C 1
ATOM 701 O O . PHE A 1 91 ? -7.483 7.759 -3.093 1.00 77.69 91 PHE A O 1
ATOM 708 N N . ILE A 1 92 ? -8.119 6.797 -1.171 1.00 82.94 92 ILE A N 1
ATOM 709 C CA . ILE A 1 92 ? -6.965 7.272 -0.403 1.00 82.94 92 ILE A CA 1
ATOM 710 C C . ILE A 1 92 ? -5.830 6.291 -0.617 1.00 82.94 92 ILE A C 1
ATOM 712 O O . ILE A 1 92 ? -4.770 6.710 -1.057 1.00 82.94 92 ILE A O 1
ATOM 716 N N . ARG A 1 93 ? -6.093 4.994 -0.420 1.00 90.25 93 ARG A N 1
ATOM 717 C CA . ARG A 1 93 ? -5.171 3.895 -0.713 1.00 90.25 93 ARG A CA 1
ATOM 718 C C . ARG A 1 93 ? -4.456 4.103 -2.045 1.00 90.25 93 ARG A C 1
ATOM 720 O O . ARG A 1 93 ? -3.234 4.141 -2.065 1.00 90.25 93 ARG A O 1
ATOM 727 N N . ASP A 1 94 ? -5.199 4.278 -3.135 1.00 88.06 94 ASP A N 1
ATOM 728 C CA . ASP A 1 94 ? -4.609 4.365 -4.476 1.00 88.06 94 ASP A CA 1
ATOM 729 C C . ASP A 1 94 ? -3.697 5.592 -4.633 1.00 88.06 94 ASP A C 1
ATOM 731 O O . ASP A 1 94 ? -2.641 5.502 -5.259 1.00 88.06 94 ASP A O 1
ATOM 735 N N . VAL A 1 95 ? -4.058 6.718 -4.008 1.00 87.25 95 VAL A N 1
ATOM 736 C CA . VAL A 1 95 ? -3.214 7.919 -3.957 1.00 87.25 95 VAL A CA 1
ATOM 737 C C . VAL A 1 95 ? -1.949 7.663 -3.136 1.00 87.25 95 VAL A C 1
ATOM 739 O O . VAL A 1 95 ? -0.861 7.970 -3.614 1.00 87.25 95 VAL A O 1
ATOM 742 N N . LEU A 1 96 ? -2.066 7.058 -1.947 1.00 92.69 96 LEU A N 1
ATOM 743 C CA . LEU A 1 96 ? -0.915 6.744 -1.091 1.00 92.69 96 LEU A CA 1
ATOM 744 C C . LEU A 1 96 ? 0.061 5.775 -1.775 1.00 92.69 96 LEU A C 1
ATOM 746 O O . LEU A 1 96 ? 1.270 5.947 -1.642 1.00 92.69 96 LEU A O 1
ATOM 750 N N . LEU A 1 97 ? -0.448 4.790 -2.529 1.00 94.12 97 LEU A N 1
ATOM 751 C CA . LEU A 1 97 ? 0.363 3.891 -3.360 1.00 94.12 97 LEU A CA 1
ATOM 752 C C . LEU A 1 97 ? 1.153 4.685 -4.403 1.00 94.12 97 LEU A C 1
ATOM 754 O O . LEU A 1 97 ? 2.375 4.581 -4.479 1.00 94.12 97 LEU A O 1
ATOM 758 N N . CYS A 1 98 ? 0.457 5.498 -5.197 1.00 91.44 98 CYS A N 1
ATOM 759 C CA . CYS A 1 98 ? 1.075 6.228 -6.298 1.00 91.44 98 CYS A CA 1
ATOM 760 C C . CYS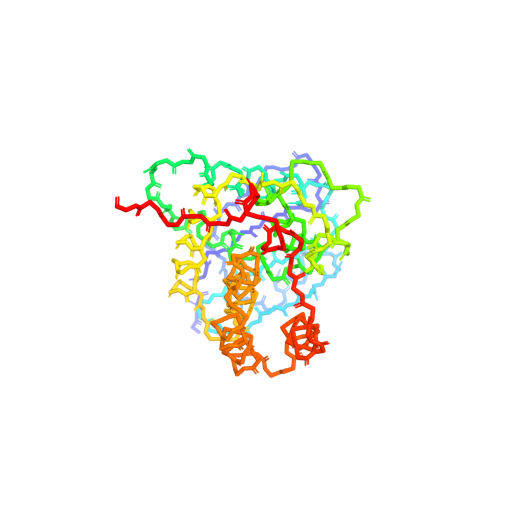 A 1 98 ? 2.132 7.243 -5.816 1.00 91.44 98 CYS A C 1
ATOM 762 O O . CYS A 1 98 ? 3.154 7.396 -6.482 1.00 91.44 98 CYS A O 1
ATOM 764 N N . GLU A 1 99 ? 1.945 7.865 -4.644 1.00 90.69 99 GLU A N 1
ATOM 765 C CA . GLU A 1 99 ? 2.913 8.800 -4.034 1.00 90.69 99 GLU A CA 1
ATOM 766 C C . GLU A 1 99 ? 4.265 8.169 -3.668 1.00 90.69 99 GLU A C 1
ATOM 768 O O . GLU A 1 99 ? 5.239 8.880 -3.411 1.00 90.69 99 GLU A O 1
ATOM 773 N N . ILE A 1 100 ? 4.349 6.838 -3.617 1.00 93.56 100 ILE A N 1
ATOM 774 C CA . ILE A 1 100 ? 5.612 6.143 -3.342 1.00 93.56 100 ILE A CA 1
ATOM 775 C C . ILE A 1 100 ? 6.548 6.246 -4.548 1.00 93.56 100 ILE A C 1
ATOM 777 O O . ILE A 1 100 ? 7.759 6.361 -4.376 1.00 93.56 100 ILE A O 1
ATOM 781 N N . VAL A 1 101 ? 5.990 6.190 -5.759 1.00 89.62 101 VAL A N 1
ATOM 782 C CA . VAL A 1 101 ? 6.761 6.096 -7.008 1.00 89.62 101 VAL A CA 1
ATOM 783 C C . VAL A 1 101 ? 6.721 7.376 -7.843 1.00 89.62 101 VAL A C 1
ATOM 785 O O . VAL A 1 101 ? 7.593 7.570 -8.685 1.00 89.62 101 VAL A O 1
ATOM 788 N N . HIS A 1 102 ? 5.743 8.257 -7.612 1.00 81.69 102 HIS A N 1
ATOM 789 C CA . HIS A 1 102 ? 5.601 9.526 -8.323 1.00 81.69 102 HIS A CA 1
ATOM 790 C C . HIS A 1 102 ? 5.108 10.648 -7.402 1.00 81.69 102 HIS A C 1
ATOM 792 O O . HIS A 1 102 ? 4.089 10.510 -6.734 1.00 81.69 102 HIS A O 1
ATOM 798 N N . GLU A 1 103 ? 5.779 11.802 -7.437 1.00 68.19 103 GLU A N 1
ATOM 799 C CA . GLU A 1 103 ? 5.351 13.009 -6.709 1.00 68.19 103 GLU A CA 1
ATOM 800 C C . GLU A 1 103 ? 4.124 13.686 -7.344 1.00 68.19 103 GLU A C 1
ATOM 802 O O . GLU A 1 103 ? 3.301 14.273 -6.645 1.00 68.19 103 GLU A O 1
ATOM 807 N N . HIS A 1 104 ? 3.983 13.583 -8.670 1.00 68.19 104 HIS A N 1
ATOM 808 C CA . HIS A 1 104 ? 2.889 14.172 -9.441 1.00 68.19 104 HIS A CA 1
ATOM 809 C C . HIS A 1 104 ? 2.175 13.077 -10.236 1.00 68.19 104 HIS A C 1
ATOM 811 O O . HIS A 1 104 ? 2.766 12.427 -11.098 1.00 68.19 104 HIS A O 1
ATOM 817 N N . ILE A 1 105 ? 0.900 12.851 -9.918 1.00 67.31 105 ILE A N 1
ATOM 818 C CA . ILE A 1 105 ? 0.106 11.758 -10.482 1.00 67.31 105 ILE A CA 1
ATOM 819 C C . ILE A 1 105 ? -0.898 12.339 -11.480 1.00 67.31 105 ILE A C 1
ATOM 821 O O . ILE A 1 105 ? -2.008 12.711 -11.104 1.00 67.31 105 ILE A O 1
ATOM 825 N N . ASP A 1 106 ? -0.535 12.368 -12.762 1.00 71.06 106 ASP A N 1
ATOM 826 C CA . ASP A 1 106 ? -1.469 12.777 -13.824 1.00 71.06 106 ASP A CA 1
ATOM 827 C C . ASP A 1 106 ? -2.570 11.727 -14.044 1.00 71.06 106 ASP A C 1
ATOM 829 O O . ASP A 1 106 ? -3.705 12.040 -14.405 1.00 71.06 106 ASP A O 1
ATOM 833 N N . ASN A 1 107 ? -2.236 10.446 -13.842 1.00 79.31 107 ASN A N 1
ATOM 834 C CA . ASN A 1 107 ? -3.1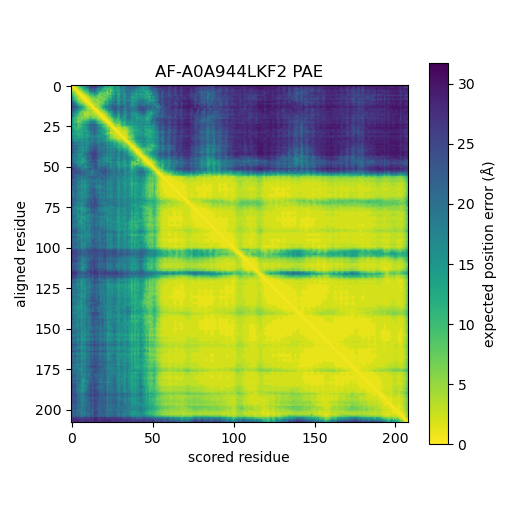60 9.329 -14.007 1.00 79.31 107 ASN A CA 1
ATOM 835 C C . ASN A 1 107 ? -2.781 8.156 -13.091 1.00 79.31 107 ASN A C 1
ATOM 837 O O . ASN A 1 107 ? -1.905 7.353 -13.418 1.00 79.31 107 ASN A O 1
ATOM 841 N N . ALA A 1 108 ? -3.494 8.022 -11.971 1.00 80.25 108 ALA A N 1
ATOM 842 C CA . ALA A 1 108 ? -3.268 6.954 -10.997 1.00 80.25 108 ALA A CA 1
ATOM 843 C C . ALA A 1 108 ? -3.431 5.549 -11.601 1.00 80.25 108 ALA A C 1
ATOM 845 O O . ALA A 1 108 ? -2.704 4.636 -11.231 1.00 80.25 108 ALA A O 1
ATOM 846 N N . GLY A 1 109 ? -4.328 5.365 -12.576 1.00 83.12 109 GLY A N 1
ATOM 847 C CA . GLY A 1 109 ? -4.525 4.072 -13.236 1.00 83.12 109 GLY A CA 1
ATOM 848 C C . GLY A 1 109 ? -3.296 3.613 -14.023 1.00 83.12 109 GLY A C 1
ATOM 849 O O . GLY A 1 109 ? -2.913 2.449 -13.937 1.00 83.12 109 GLY A O 1
ATOM 850 N N . LYS A 1 110 ? -2.630 4.525 -14.744 1.00 85.06 110 LYS A N 1
ATOM 851 C CA . LYS A 1 110 ? -1.373 4.211 -15.448 1.00 85.06 110 LYS A CA 1
ATOM 852 C C . LYS A 1 110 ? -0.283 3.783 -14.467 1.00 85.06 110 LYS A C 1
ATOM 854 O O . LYS A 1 110 ? 0.350 2.754 -14.692 1.00 85.06 110 LYS A O 1
ATOM 859 N N . VAL A 1 111 ? -0.134 4.528 -13.372 1.00 89.38 111 VAL A N 1
ATOM 860 C CA . VAL A 1 111 ? 0.829 4.232 -12.303 1.00 89.38 111 VAL A CA 1
ATOM 861 C C . VAL A 1 111 ? 0.516 2.879 -11.653 1.00 89.38 111 VAL A C 1
ATOM 863 O O . VAL A 1 111 ? 1.367 2.003 -11.592 1.00 89.38 111 VAL A O 1
ATOM 866 N N . LEU A 1 112 ? -0.732 2.615 -11.265 1.00 89.00 112 LEU A N 1
ATOM 867 C CA . LEU A 1 112 ? -1.104 1.322 -10.677 1.00 89.00 112 LEU A CA 1
ATOM 868 C C . LEU A 1 112 ? -0.787 0.136 -11.599 1.00 89.00 112 LEU A C 1
ATOM 870 O O . LEU A 1 112 ? -0.341 -0.905 -11.123 1.00 89.00 112 LEU A O 1
ATOM 874 N N . LEU A 1 113 ? -0.948 0.309 -12.912 1.00 90.38 113 LEU A N 1
ATOM 875 C CA . LEU A 1 113 ? -0.638 -0.706 -13.920 1.00 90.38 113 LEU A CA 1
ATOM 876 C C . LEU A 1 113 ? 0.855 -0.778 -14.299 1.00 90.38 113 LEU A C 1
ATOM 878 O O . LEU A 1 113 ? 1.201 -1.494 -15.236 1.00 90.38 113 LEU A O 1
ATOM 882 N N . GLY A 1 114 ? 1.737 -0.038 -13.621 1.00 87.81 114 GLY A N 1
ATOM 883 C CA . GLY A 1 114 ? 3.176 -0.035 -13.893 1.00 87.81 114 GLY A CA 1
ATOM 884 C C . GLY A 1 114 ? 3.559 0.623 -15.217 1.00 87.81 114 GLY A C 1
ATOM 885 O O . GLY A 1 114 ? 4.639 0.352 -15.738 1.00 87.81 114 GLY A O 1
ATOM 886 N N . HIS A 1 115 ? 2.686 1.459 -15.788 1.00 84.75 115 HIS A N 1
ATOM 887 C CA . HIS A 1 115 ? 3.024 2.246 -16.970 1.00 84.75 115 HIS A CA 1
ATOM 888 C C . HIS A 1 115 ? 3.849 3.466 -16.562 1.00 84.75 115 HIS A C 1
ATOM 890 O O . HIS A 1 115 ? 3.503 4.178 -15.622 1.00 84.75 115 HIS A O 1
ATOM 896 N N . GLY A 1 116 ? 4.901 3.739 -17.330 1.00 72.38 116 GLY A N 1
ATOM 897 C CA . GLY A 1 116 ? 5.898 4.763 -17.018 1.00 72.38 116 GLY A CA 1
ATOM 898 C C . GLY A 1 116 ? 7.280 4.139 -16.834 1.00 72.38 116 GLY A C 1
ATOM 899 O O . GLY A 1 116 ? 7.401 2.943 -16.598 1.00 72.38 116 GLY A O 1
ATOM 900 N N . GLY A 1 117 ? 8.330 4.942 -16.996 1.00 67.06 117 GLY A N 1
ATOM 901 C CA . GLY A 1 117 ? 9.722 4.476 -16.988 1.00 67.06 117 GLY A CA 1
ATOM 902 C C . GLY A 1 117 ? 10.664 5.469 -16.321 1.00 67.06 117 GLY A C 1
ATOM 903 O O . GLY A 1 117 ? 11.800 5.607 -16.746 1.00 67.06 117 GLY A O 1
ATOM 904 N N . ILE A 1 118 ? 10.181 6.219 -15.331 1.00 78.06 118 ILE A N 1
ATOM 905 C CA . ILE A 1 118 ? 11.044 7.048 -14.486 1.00 78.06 118 ILE A CA 1
ATOM 906 C C . ILE A 1 118 ? 11.373 6.218 -13.251 1.00 78.06 118 ILE A C 1
ATOM 908 O O . ILE A 1 118 ? 10.471 5.636 -12.647 1.00 78.06 118 ILE A O 1
ATOM 912 N N . ALA A 1 119 ? 12.657 6.137 -12.907 1.00 85.88 119 ALA A N 1
ATOM 913 C CA . ALA A 1 119 ? 13.098 5.451 -11.701 1.00 85.88 119 ALA A CA 1
ATOM 914 C C . ALA A 1 119 ? 12.508 6.160 -10.467 1.00 85.88 119 ALA A C 1
ATOM 916 O O . ALA A 1 119 ? 12.750 7.361 -10.310 1.00 85.88 119 ALA A O 1
ATOM 917 N N . PRO A 1 120 ? 11.743 5.469 -9.605 1.00 90.81 120 PRO A N 1
ATOM 918 C CA . PRO A 1 120 ? 11.334 6.042 -8.332 1.00 90.81 120 PRO A CA 1
ATOM 919 C C . PRO A 1 120 ? 12.535 6.131 -7.384 1.00 90.81 120 PRO A C 1
ATOM 921 O O . PRO A 1 120 ? 13.574 5.501 -7.604 1.00 90.81 120 PRO A O 1
ATOM 924 N N . AS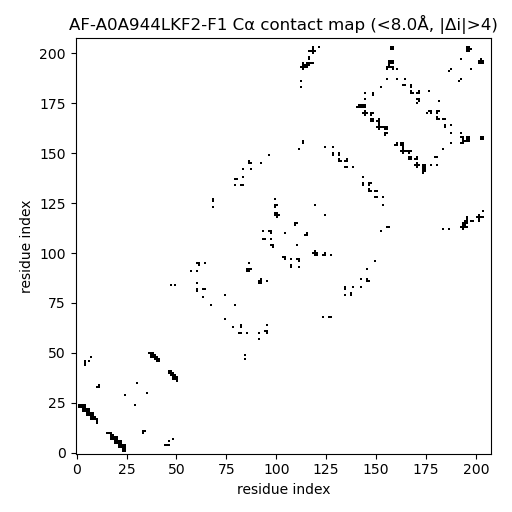P A 1 121 ? 12.370 6.852 -6.277 1.00 92.44 121 ASP A N 1
ATOM 925 C CA . ASP A 1 121 ? 13.280 6.712 -5.144 1.00 92.44 121 ASP A CA 1
ATOM 926 C C . ASP A 1 121 ? 13.141 5.296 -4.560 1.00 92.44 121 ASP A C 1
ATOM 928 O O . ASP A 1 121 ? 12.181 4.958 -3.860 1.00 92.44 121 ASP A O 1
ATOM 932 N N . TRP A 1 122 ? 14.114 4.441 -4.870 1.00 93.88 122 TRP A N 1
ATOM 933 C CA . TRP A 1 122 ? 14.115 3.054 -4.425 1.00 93.88 122 TRP A CA 1
ATOM 934 C C . TRP A 1 122 ? 14.249 2.902 -2.905 1.00 93.88 122 TRP A C 1
ATOM 936 O O . TRP A 1 122 ? 13.717 1.934 -2.358 1.00 93.88 122 TRP A O 1
ATOM 946 N N . ALA A 1 123 ? 14.876 3.858 -2.211 1.00 93.69 123 ALA A N 1
ATOM 947 C CA . ALA A 1 123 ? 14.929 3.854 -0.752 1.00 93.69 123 ALA A CA 1
ATOM 948 C C . ALA A 1 123 ? 13.540 4.137 -0.160 1.00 93.69 123 ALA A C 1
ATOM 950 O O . ALA A 1 123 ? 13.109 3.445 0.764 1.00 93.69 123 ALA A O 1
ATOM 951 N N . ARG A 1 124 ? 12.790 5.077 -0.753 1.00 94.38 124 ARG A N 1
ATOM 952 C CA . ARG A 1 124 ? 11.383 5.339 -0.402 1.00 94.38 124 ARG A CA 1
ATOM 953 C C . ARG A 1 124 ? 10.495 4.116 -0.648 1.00 94.38 124 ARG A C 1
ATOM 955 O O . ARG A 1 124 ? 9.661 3.787 0.194 1.00 94.38 124 ARG A O 1
ATOM 962 N N . VAL A 1 125 ? 10.702 3.404 -1.759 1.00 95.69 125 VAL A N 1
ATOM 963 C CA . VAL A 1 125 ? 10.006 2.140 -2.070 1.00 95.69 125 VAL A CA 1
ATOM 964 C C . VAL A 1 125 ? 10.294 1.063 -1.016 1.00 95.69 125 VAL A C 1
ATOM 966 O O . VAL A 1 125 ? 9.371 0.384 -0.560 1.00 95.69 125 VAL A O 1
ATOM 969 N N . ASP A 1 126 ? 11.555 0.883 -0.616 1.00 96.00 126 ASP A N 1
ATOM 970 C CA . ASP A 1 126 ? 11.923 -0.088 0.421 1.00 96.00 126 ASP A CA 1
ATOM 971 C C . ASP A 1 126 ? 11.353 0.301 1.796 1.00 96.00 126 ASP A C 1
ATOM 973 O O . ASP A 1 126 ? 10.762 -0.546 2.470 1.00 96.00 126 ASP A O 1
ATOM 977 N N . LYS A 1 127 ? 11.396 1.586 2.162 1.00 96.19 127 LYS A N 1
ATOM 978 C CA . LYS A 1 127 ? 10.776 2.105 3.390 1.00 96.19 127 LYS A CA 1
ATOM 979 C C . LYS A 1 127 ? 9.262 1.880 3.414 1.00 96.19 127 LYS A C 1
ATOM 981 O O . LYS A 1 127 ? 8.729 1.438 4.430 1.00 96.19 127 LYS A O 1
ATOM 986 N N . ALA A 1 128 ? 8.568 2.121 2.300 1.00 97.69 128 ALA A N 1
ATOM 987 C CA . ALA A 1 128 ? 7.130 1.882 2.190 1.00 97.69 128 ALA A CA 1
ATOM 988 C C . ALA A 1 128 ? 6.767 0.405 2.406 1.00 97.69 128 ALA A C 1
ATOM 990 O O . ALA A 1 128 ? 5.770 0.102 3.065 1.00 97.69 128 ALA A O 1
ATOM 991 N N . ARG A 1 129 ? 7.590 -0.522 1.895 1.00 97.75 129 ARG A N 1
ATOM 992 C CA . ARG A 1 129 ? 7.429 -1.964 2.139 1.00 97.75 129 ARG A CA 1
ATOM 993 C C . ARG A 1 129 ? 7.571 -2.293 3.625 1.00 97.75 129 ARG A C 1
ATOM 995 O O . ARG A 1 129 ? 6.791 -3.091 4.142 1.00 97.75 129 ARG A O 1
ATOM 1002 N N . ASP A 1 130 ? 8.555 -1.711 4.298 1.00 97.31 130 ASP A N 1
ATOM 1003 C CA . ASP A 1 130 ? 8.821 -2.003 5.707 1.00 97.31 130 ASP A CA 1
ATOM 1004 C C . ASP A 1 130 ? 7.707 -1.446 6.609 1.00 97.31 130 ASP A C 1
ATOM 1006 O O . ASP A 1 130 ? 7.206 -2.168 7.472 1.00 97.31 130 ASP A O 1
ATOM 1010 N N . ILE A 1 131 ? 7.206 -0.239 6.316 1.00 98.25 131 ILE A N 1
ATOM 1011 C CA . ILE A 1 131 ? 6.008 0.307 6.973 1.00 98.25 131 ILE A CA 1
ATOM 1012 C C . ILE A 1 131 ? 4.796 -0.602 6.731 1.00 98.25 131 ILE A C 1
ATOM 1014 O O . ILE A 1 131 ? 4.072 -0.933 7.666 1.00 98.25 131 ILE A O 1
ATOM 1018 N N . ALA A 1 132 ? 4.574 -1.069 5.498 1.00 98.25 132 ALA A N 1
ATOM 1019 C CA . ALA A 1 132 ? 3.458 -1.967 5.201 1.00 98.25 132 ALA A CA 1
ATOM 1020 C C . ALA A 1 132 ? 3.511 -3.261 6.032 1.00 98.25 132 ALA A C 1
ATOM 1022 O O . ALA A 1 132 ? 2.468 -3.746 6.471 1.00 98.25 132 ALA A O 1
ATOM 1023 N N . ARG A 1 133 ? 4.708 -3.805 6.297 1.00 98.00 133 ARG A N 1
ATOM 1024 C CA . ARG A 1 133 ? 4.881 -4.968 7.184 1.00 98.00 133 ARG A CA 1
ATOM 1025 C C . ARG A 1 133 ? 4.483 -4.651 8.621 1.00 98.00 133 ARG A C 1
ATOM 1027 O O . ARG A 1 133 ? 3.779 -5.458 9.221 1.00 98.00 133 ARG A O 1
ATOM 1034 N N . GLU A 1 134 ? 4.889 -3.500 9.149 1.00 96.12 134 GLU A N 1
ATOM 1035 C CA . GLU A 1 134 ? 4.501 -3.045 10.490 1.00 96.12 134 GLU A CA 1
ATOM 1036 C C . GLU A 1 134 ? 2.976 -2.883 10.606 1.00 96.12 134 GLU A C 1
ATOM 1038 O O . GLU A 1 134 ? 2.355 -3.421 11.523 1.00 96.12 134 GLU A O 1
ATOM 1043 N N . LEU A 1 135 ? 2.347 -2.259 9.604 1.00 93.31 135 LEU A N 1
ATOM 1044 C CA . LEU A 1 135 ? 0.891 -2.113 9.535 1.00 93.31 135 LEU A CA 1
ATOM 1045 C C . LEU A 1 135 ? 0.165 -3.467 9.470 1.00 93.31 135 LEU A C 1
ATOM 1047 O O . LEU A 1 135 ? -0.889 -3.616 10.079 1.00 93.31 135 LEU A O 1
ATOM 1051 N N . ILE A 1 136 ? 0.710 -4.466 8.765 1.00 94.44 136 ILE A N 1
ATOM 1052 C CA . ILE A 1 136 ? 0.137 -5.824 8.714 1.00 94.44 136 ILE A CA 1
ATOM 1053 C C . ILE A 1 136 ? 0.173 -6.500 10.089 1.00 94.44 136 ILE A C 1
ATOM 1055 O O . ILE A 1 136 ? -0.787 -7.187 10.439 1.00 94.44 136 ILE A O 1
ATOM 1059 N N . GLN A 1 137 ? 1.251 -6.313 10.861 1.00 89.94 137 GLN A N 1
ATOM 1060 C CA . GLN A 1 137 ? 1.358 -6.868 12.216 1.00 89.94 137 GLN A CA 1
ATOM 1061 C C . GLN A 1 137 ? 0.354 -6.222 13.176 1.00 89.94 137 GLN A C 1
ATOM 1063 O O . GLN A 1 137 ? -0.215 -6.912 14.019 1.00 89.94 137 GLN A O 1
ATOM 1068 N N . ALA A 1 138 ? 0.112 -4.918 13.028 1.00 81.19 138 ALA A N 1
ATOM 1069 C CA . ALA A 1 138 ? -0.843 -4.184 13.853 1.00 81.19 138 ALA A CA 1
ATOM 1070 C C . ALA A 1 138 ? -2.309 -4.401 13.434 1.00 81.19 138 ALA A C 1
ATOM 1072 O O . ALA A 1 138 ? -3.213 -4.295 14.261 1.00 81.19 138 ALA A O 1
ATOM 1073 N N . ALA A 1 139 ? -2.566 -4.690 12.155 1.00 79.50 139 ALA A N 1
ATOM 1074 C CA . ALA A 1 139 ? -3.918 -4.839 11.634 1.00 79.50 139 ALA A CA 1
ATOM 1075 C C . ALA A 1 139 ? -4.542 -6.205 12.001 1.00 79.50 139 ALA A C 1
ATOM 1077 O O . ALA A 1 139 ? -3.899 -7.256 11.833 1.00 79.50 139 ALA A O 1
ATOM 1078 N N . PRO A 1 140 ? -5.822 -6.228 12.422 1.00 75.81 140 PRO A N 1
ATOM 1079 C CA . PRO A 1 140 ? -6.592 -7.461 12.542 1.00 75.81 140 PRO A CA 1
ATOM 1080 C C . PRO A 1 140 ? -6.720 -8.199 11.202 1.00 75.81 140 PRO A C 1
ATOM 1082 O O . PRO A 1 140 ? -6.615 -7.604 10.127 1.00 75.81 140 PRO A O 1
ATOM 1085 N N . GLU A 1 141 ? -6.993 -9.501 11.269 1.00 79.88 141 GLU A N 1
ATOM 1086 C CA . GLU A 1 141 ? -7.365 -10.294 10.092 1.00 79.88 141 GLU A CA 1
ATOM 1087 C C . GLU A 1 141 ? -8.587 -9.684 9.383 1.00 79.88 141 GLU A C 1
ATOM 1089 O O . GLU A 1 141 ? -9.522 -9.204 10.032 1.00 79.88 141 GLU A O 1
ATOM 1094 N N . GLY A 1 142 ? -8.563 -9.674 8.049 1.00 79.00 142 GLY A N 1
ATOM 1095 C CA . GLY A 1 142 ? -9.598 -9.057 7.212 1.00 79.00 142 GLY A CA 1
ATOM 1096 C C . GLY A 1 142 ? -9.385 -7.568 6.921 1.00 79.00 142 GLY A C 1
ATOM 1097 O O . GLY A 1 142 ? -10.170 -6.975 6.186 1.00 79.00 142 GLY A O 1
ATOM 1098 N N . TYR A 1 143 ? -8.329 -6.957 7.468 1.00 82.25 143 TYR A N 1
ATOM 1099 C CA . TYR A 1 143 ? -7.947 -5.565 7.192 1.00 82.25 143 TYR A CA 1
ATOM 1100 C C . TYR A 1 143 ? -6.541 -5.442 6.596 1.00 82.25 143 TYR A C 1
ATOM 1102 O O . TYR A 1 143 ? -6.072 -4.330 6.339 1.00 82.25 143 TYR A O 1
ATOM 1110 N N . ARG A 1 144 ? -5.845 -6.563 6.371 1.00 91.88 144 ARG A N 1
ATOM 1111 C CA . ARG A 1 144 ? -4.445 -6.588 5.917 1.00 91.88 144 ARG A CA 1
ATOM 1112 C C . ARG A 1 144 ? -4.333 -6.536 4.402 1.00 91.88 144 ARG A C 1
ATOM 1114 O O . ARG A 1 144 ? -3.287 -6.138 3.887 1.00 91.88 144 ARG A O 1
ATOM 1121 N N . ALA A 1 145 ? -5.396 -6.908 3.687 1.00 94.50 145 ALA A N 1
ATOM 1122 C CA . ALA A 1 145 ? -5.420 -6.980 2.230 1.00 94.50 145 ALA A CA 1
ATOM 1123 C C . ALA A 1 145 ? -4.880 -5.726 1.503 1.00 94.50 145 ALA A C 1
ATOM 1125 O O . ALA A 1 145 ? -4.094 -5.904 0.567 1.00 94.50 145 ALA A O 1
ATOM 1126 N N . PRO A 1 146 ? -5.180 -4.473 1.911 1.00 96.31 146 PRO A N 1
ATOM 1127 C CA . PRO A 1 146 ? -4.591 -3.294 1.272 1.00 96.31 146 PRO A CA 1
ATOM 1128 C C . PRO A 1 146 ? -3.064 -3.224 1.403 1.00 96.31 146 PRO A C 1
ATOM 1130 O O . PRO A 1 146 ? -2.380 -2.944 0.421 1.00 96.31 146 PRO A O 1
ATOM 1133 N N . MET A 1 147 ? -2.516 -3.518 2.585 1.00 98.19 147 MET A N 1
ATOM 1134 C CA . MET A 1 147 ? -1.074 -3.466 2.842 1.00 98.19 147 MET A CA 1
ATOM 1135 C C . MET A 1 147 ? -0.338 -4.653 2.204 1.00 98.19 147 MET A C 1
ATOM 1137 O O . MET A 1 147 ? 0.758 -4.486 1.674 1.00 98.19 147 MET A O 1
ATOM 1141 N N . LEU A 1 148 ? -0.958 -5.837 2.168 1.00 98.62 148 LEU A N 1
ATOM 1142 C CA . LEU A 1 148 ? -0.455 -6.983 1.400 1.00 98.62 148 LEU A CA 1
ATOM 1143 C C . LEU A 1 148 ? -0.406 -6.658 -0.100 1.00 98.62 148 LEU A C 1
ATOM 1145 O O . LEU A 1 148 ? 0.601 -6.908 -0.762 1.00 98.62 148 LEU A O 1
ATOM 1149 N N . THR A 1 149 ? -1.458 -6.022 -0.619 1.00 98.62 149 THR A N 1
ATOM 1150 C CA . THR A 1 149 ? -1.516 -5.562 -2.013 1.00 98.62 149 THR A CA 1
ATOM 1151 C C . THR A 1 149 ? -0.459 -4.501 -2.300 1.00 98.62 149 THR A C 1
ATOM 1153 O O . THR A 1 149 ? 0.184 -4.565 -3.344 1.00 98.62 149 THR A O 1
ATOM 1156 N N . LEU A 1 150 ? -0.225 -3.567 -1.373 1.00 98.38 150 LEU A N 1
ATOM 1157 C CA . LEU A 1 150 ? 0.862 -2.594 -1.471 1.00 98.38 150 LEU A CA 1
ATOM 1158 C C . LEU A 1 150 ? 2.216 -3.300 -1.622 1.00 98.38 150 LEU A C 1
ATOM 1160 O O . LEU A 1 150 ? 2.936 -3.007 -2.571 1.00 98.38 150 LEU A O 1
ATOM 1164 N N . ILE A 1 151 ? 2.549 -4.265 -0.756 1.00 98.62 151 ILE A N 1
ATOM 1165 C CA . ILE A 1 151 ? 3.821 -5.001 -0.867 1.00 98.62 151 ILE A CA 1
ATOM 1166 C C . ILE A 1 151 ? 3.924 -5.706 -2.225 1.00 98.62 151 ILE A C 1
ATOM 1168 O O . ILE A 1 151 ? 4.948 -5.582 -2.897 1.00 98.62 151 ILE A O 1
ATOM 1172 N N . GLY A 1 152 ? 2.866 -6.397 -2.658 1.00 98.38 152 GLY A N 1
ATOM 1173 C CA . GLY A 1 152 ? 2.856 -7.060 -3.962 1.00 98.38 152 GLY A CA 1
ATOM 1174 C C . GLY A 1 152 ? 3.085 -6.084 -5.119 1.00 98.38 152 GLY A C 1
ATOM 1175 O O . GLY A 1 152 ? 3.893 -6.342 -6.010 1.00 98.38 152 GLY A O 1
ATOM 1176 N N . TRP A 1 153 ? 2.445 -4.918 -5.069 1.00 97.81 153 TRP A N 1
ATOM 1177 C CA . TRP A 1 153 ? 2.588 -3.868 -6.072 1.00 97.81 153 TRP A CA 1
ATOM 1178 C C . TRP A 1 153 ? 4.002 -3.261 -6.111 1.00 97.81 153 TRP A C 1
ATOM 1180 O O . TRP A 1 153 ? 4.549 -3.050 -7.195 1.00 97.81 153 TRP A O 1
ATOM 1190 N N . LEU A 1 154 ? 4.650 -3.062 -4.959 1.00 97.12 154 LEU A N 1
ATOM 1191 C CA . LEU A 1 154 ? 6.045 -2.604 -4.907 1.00 97.12 154 LEU A CA 1
ATOM 1192 C C . LEU A 1 154 ? 7.010 -3.649 -5.488 1.00 97.12 154 LEU A C 1
ATOM 1194 O O . LEU A 1 154 ? 7.939 -3.300 -6.216 1.00 97.12 154 LEU A O 1
ATOM 1198 N N . GLU A 1 155 ? 6.790 -4.938 -5.218 1.00 97.38 155 GLU A N 1
ATOM 1199 C CA . GLU A 1 155 ? 7.608 -6.008 -5.804 1.00 97.38 155 GLU A CA 1
ATOM 1200 C C . GLU A 1 155 ? 7.385 -6.134 -7.322 1.00 97.38 155 GLU A C 1
ATOM 1202 O O . GLU A 1 155 ? 8.338 -6.392 -8.060 1.00 97.38 155 GLU A O 1
ATOM 1207 N N . PHE A 1 156 ? 6.174 -5.860 -7.820 1.00 96.19 156 PHE A N 1
ATOM 1208 C CA . PHE A 1 156 ? 5.905 -5.745 -9.257 1.00 96.19 156 PHE A CA 1
ATOM 1209 C C . PHE A 1 156 ? 6.741 -4.633 -9.909 1.00 96.19 156 PHE A C 1
ATOM 1211 O O . PHE A 1 156 ? 7.397 -4.879 -10.922 1.00 96.19 156 PHE A O 1
ATOM 1218 N N . TYR A 1 157 ? 6.812 -3.454 -9.287 1.00 94.88 157 TYR A N 1
ATOM 1219 C CA . TYR A 1 157 ? 7.655 -2.341 -9.747 1.00 94.88 157 TYR A CA 1
ATOM 1220 C C . TYR A 1 157 ? 9.156 -2.666 -9.763 1.00 94.88 157 TYR A C 1
ATOM 1222 O O . TYR A 1 157 ? 9.896 -2.165 -10.613 1.00 94.88 157 TYR A O 1
ATOM 1230 N N . LYS A 1 158 ? 9.605 -3.549 -8.865 1.00 95.06 158 LYS A N 1
ATOM 1231 C CA . LYS A 1 158 ? 10.980 -4.078 -8.831 1.00 95.06 158 LYS A CA 1
ATOM 1232 C C . LYS A 1 158 ? 11.237 -5.198 -9.847 1.00 95.06 158 LYS A C 1
ATOM 1234 O O . LYS A 1 158 ? 12.328 -5.763 -9.853 1.00 95.06 158 LYS A O 1
ATOM 1239 N N . GLY A 1 159 ? 10.251 -5.566 -10.670 1.00 94.62 159 GLY A N 1
ATOM 1240 C CA . GLY A 1 159 ? 10.358 -6.658 -11.643 1.00 94.62 159 GLY A CA 1
ATOM 1241 C C . GLY A 1 159 ? 10.214 -8.063 -11.043 1.00 94.62 159 GLY A C 1
ATOM 1242 O O . GLY A 1 159 ? 10.553 -9.050 -11.691 1.00 94.62 159 GLY A O 1
ATOM 1243 N N . ARG A 1 160 ? 9.709 -8.193 -9.811 1.00 95.88 160 ARG A N 1
ATOM 1244 C CA . ARG A 1 160 ? 9.607 -9.465 -9.073 1.00 95.88 160 ARG A CA 1
ATOM 1245 C C . ARG A 1 160 ? 8.182 -10.018 -9.106 1.00 95.88 160 ARG A C 1
ATOM 1247 O O . ARG A 1 160 ? 7.526 -10.164 -8.076 1.00 95.88 160 ARG A O 1
ATOM 1254 N N . GLY A 1 161 ? 7.707 -10.348 -10.309 1.00 94.94 161 GLY A N 1
ATOM 1255 C CA . GLY A 1 161 ? 6.316 -10.751 -10.562 1.00 94.94 161 GLY A CA 1
ATOM 1256 C C . GLY A 1 161 ? 5.822 -11.953 -9.741 1.00 94.94 161 GLY A C 1
ATOM 1257 O O . GLY A 1 161 ? 4.689 -11.940 -9.265 1.00 94.94 161 GLY A O 1
ATOM 1258 N N . SER A 1 162 ? 6.664 -12.965 -9.504 1.00 95.56 162 SER A N 1
ATOM 1259 C CA . SER A 1 162 ? 6.285 -14.127 -8.681 1.00 95.56 162 SER A CA 1
ATOM 1260 C C . SER A 1 162 ? 6.058 -13.747 -7.214 1.00 95.56 162 SER A C 1
ATOM 1262 O O . SER A 1 162 ? 5.048 -14.124 -6.625 1.00 95.56 162 SER A O 1
ATOM 1264 N N . THR A 1 163 ? 6.957 -12.943 -6.637 1.00 97.50 163 THR A N 1
ATOM 1265 C CA . THR A 1 163 ? 6.813 -12.422 -5.268 1.00 97.50 163 THR A CA 1
ATOM 1266 C C . THR A 1 163 ? 5.605 -11.497 -5.151 1.00 97.50 163 THR A C 1
ATOM 1268 O O . THR A 1 163 ? 4.906 -11.527 -4.137 1.00 97.50 163 THR A O 1
ATOM 1271 N N . ALA A 1 164 ? 5.334 -10.699 -6.188 1.00 98.19 164 ALA A N 1
ATOM 1272 C CA . ALA A 1 164 ? 4.151 -9.853 -6.259 1.00 98.19 164 ALA A CA 1
ATOM 1273 C C . ALA A 1 164 ? 2.855 -10.680 -6.205 1.00 98.19 164 ALA A C 1
ATOM 1275 O O . ALA A 1 164 ? 2.019 -10.446 -5.334 1.00 98.19 164 ALA A O 1
ATOM 1276 N N . ASN A 1 165 ? 2.729 -11.698 -7.067 1.00 97.81 165 ASN A N 1
ATOM 1277 C CA . ASN A 1 165 ? 1.564 -12.587 -7.090 1.00 97.81 165 ASN A CA 1
ATOM 1278 C C . ASN A 1 165 ? 1.345 -13.310 -5.759 1.00 97.81 165 ASN A C 1
ATOM 1280 O O . ASN A 1 165 ? 0.211 -13.366 -5.297 1.00 97.81 165 ASN A O 1
ATOM 1284 N N . HIS A 1 166 ? 2.410 -13.771 -5.097 1.00 98.00 166 HIS A N 1
ATOM 1285 C CA . HIS A 1 166 ? 2.289 -14.380 -3.771 1.00 98.00 166 HIS A CA 1
ATOM 1286 C C . HIS A 1 166 ? 1.619 -13.439 -2.751 1.00 98.00 166 HIS A C 1
ATOM 1288 O O . HIS A 1 166 ? 0.740 -13.851 -1.998 1.00 98.00 166 HIS A O 1
ATOM 1294 N N . HIS A 1 167 ? 1.975 -12.151 -2.743 1.00 98.56 167 HIS A N 1
ATOM 1295 C CA . HIS A 1 167 ? 1.338 -11.185 -1.841 1.00 98.56 167 HIS A CA 1
ATOM 1296 C C . HIS A 1 167 ? -0.107 -10.860 -2.242 1.00 98.56 167 HIS A C 1
ATOM 1298 O O . HIS A 1 167 ? -0.942 -10.631 -1.367 1.00 98.56 167 HIS A O 1
ATOM 1304 N N . PHE A 1 168 ? -0.428 -10.868 -3.539 1.00 98.38 168 PHE A N 1
ATOM 1305 C CA . PHE A 1 168 ? -1.811 -10.725 -3.998 1.00 98.38 168 PHE A CA 1
ATOM 1306 C C . PHE A 1 168 ? -2.676 -11.912 -3.567 1.00 98.38 168 PHE A C 1
ATOM 1308 O O . PHE A 1 168 ? -3.790 -11.701 -3.092 1.00 98.38 168 PHE A O 1
ATOM 1315 N N . GLU A 1 169 ? -2.153 -13.137 -3.635 1.00 97.81 169 GLU A N 1
ATOM 1316 C CA . GLU A 1 169 ? -2.827 -14.329 -3.111 1.00 97.81 169 GLU A CA 1
ATOM 1317 C C . GLU A 1 169 ? -3.094 -14.188 -1.608 1.00 97.81 169 GLU A C 1
ATOM 1319 O O . GLU A 1 169 ? -4.239 -14.338 -1.177 1.00 97.81 169 GLU A O 1
ATOM 1324 N N . LEU A 1 170 ? -2.087 -13.792 -0.819 1.00 97.94 170 LEU A N 1
ATOM 1325 C CA . LEU A 1 170 ? -2.262 -13.516 0.613 1.00 97.94 170 LEU A CA 1
ATOM 1326 C C . LEU A 1 170 ? -3.346 -12.457 0.871 1.00 97.94 170 LEU A C 1
ATOM 1328 O O . LEU A 1 170 ? -4.170 -12.639 1.764 1.00 97.94 170 LEU A O 1
ATOM 1332 N N . ALA A 1 171 ? -3.388 -11.380 0.080 1.00 97.88 171 ALA A N 1
ATOM 1333 C CA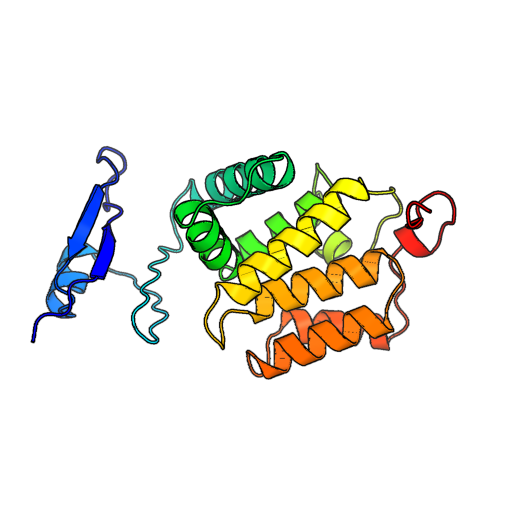 . ALA A 1 171 ? -4.423 -10.353 0.199 1.00 97.88 171 ALA A CA 1
ATOM 1334 C C . ALA A 1 171 ? -5.827 -10.912 -0.083 1.00 97.88 171 ALA A C 1
ATOM 1336 O O . ALA A 1 171 ? -6.767 -10.612 0.653 1.00 97.88 171 ALA A O 1
ATOM 1337 N N . THR A 1 172 ? -5.973 -11.751 -1.114 1.00 94.69 172 THR A N 1
ATOM 1338 C CA . THR A 1 172 ? -7.253 -12.405 -1.437 1.00 94.69 172 THR A CA 1
ATOM 1339 C C . THR A 1 172 ? -7.655 -13.490 -0.438 1.00 94.69 172 THR A C 1
ATOM 1341 O O . THR A 1 172 ? -8.843 -13.782 -0.315 1.00 94.69 172 THR A O 1
ATOM 1344 N N . HIS A 1 173 ? -6.700 -14.076 0.286 1.00 95.38 173 HIS A N 1
ATOM 1345 C CA . HIS A 1 173 ? -6.973 -14.998 1.386 1.00 95.38 173 HIS A CA 1
ATOM 1346 C C . HIS A 1 173 ? -7.422 -14.263 2.652 1.00 95.38 173 HIS A C 1
ATOM 1348 O O . HIS A 1 173 ? -8.397 -14.688 3.266 1.00 95.38 173 HIS A O 1
ATOM 1354 N N . ASP A 1 174 ? -6.758 -13.159 3.013 1.00 90.69 174 ASP A N 1
ATOM 1355 C CA . ASP A 1 174 ? -7.136 -12.323 4.162 1.00 90.69 174 ASP A CA 1
ATOM 1356 C C . ASP A 1 174 ? -8.513 -11.676 3.957 1.00 90.69 174 ASP A C 1
ATOM 1358 O O . ASP A 1 174 ? -9.354 -11.677 4.851 1.00 90.69 174 ASP A O 1
ATOM 1362 N N . THR A 1 175 ? -8.778 -11.161 2.755 1.00 88.25 175 THR A N 1
ATOM 1363 C CA . THR A 1 175 ? -10.091 -10.636 2.370 1.00 88.25 175 THR A CA 1
ATOM 1364 C C . THR A 1 175 ? -10.528 -11.266 1.056 1.00 88.25 175 THR A C 1
ATOM 1366 O O . THR A 1 175 ? -10.064 -10.890 -0.024 1.00 88.25 175 THR A O 1
ATOM 1369 N N . LYS A 1 176 ? -11.458 -12.225 1.147 1.00 87.38 176 LYS A N 1
ATOM 1370 C CA . LYS A 1 176 ? -11.981 -12.953 -0.014 1.00 87.38 176 LYS A CA 1
ATOM 1371 C C . LYS A 1 176 ? -12.494 -11.986 -1.082 1.00 87.38 176 LYS A C 1
ATOM 1373 O O . LYS A 1 176 ? -13.425 -11.224 -0.837 1.00 87.38 176 LYS A O 1
ATOM 1378 N N . GLY A 1 177 ? -11.910 -12.062 -2.276 1.00 81.31 177 GLY A N 1
ATOM 1379 C CA . GLY A 1 177 ? -12.297 -11.224 -3.410 1.00 81.31 177 GLY A CA 1
ATOM 1380 C C . GLY A 1 177 ? -11.777 -9.785 -3.342 1.00 81.31 177 GLY A C 1
ATOM 1381 O O . GLY A 1 177 ? -12.419 -8.882 -3.881 1.00 81.31 177 GLY A O 1
ATOM 1382 N N . TYR A 1 178 ? -10.651 -9.529 -2.659 1.00 90.81 178 TYR A N 1
ATOM 1383 C CA . TYR A 1 178 ? -10.053 -8.193 -2.619 1.00 90.81 178 TYR A CA 1
ATOM 1384 C C . TYR A 1 178 ? -9.669 -7.704 -4.026 1.00 90.81 178 TYR A C 1
ATOM 1386 O O . TYR A 1 178 ? -8.623 -8.048 -4.582 1.00 90.81 178 TYR A O 1
ATOM 1394 N N . ARG A 1 179 ? -10.535 -6.863 -4.600 1.00 89.06 179 ARG A N 1
ATOM 1395 C CA . ARG A 1 179 ? -10.569 -6.545 -6.033 1.00 89.06 179 ARG A CA 1
ATOM 1396 C C . ARG A 1 179 ? -9.256 -6.018 -6.608 1.00 89.06 179 ARG A C 1
ATOM 1398 O O . ARG A 1 179 ? -8.910 -6.363 -7.732 1.00 89.06 179 ARG A O 1
ATOM 1405 N N . LEU A 1 180 ? -8.537 -5.163 -5.880 1.00 92.88 180 LEU A N 1
ATOM 1406 C CA . LEU A 1 180 ? -7.291 -4.589 -6.397 1.00 92.88 180 LEU A CA 1
ATOM 1407 C C . LEU A 1 180 ? -6.207 -5.666 -6.569 1.00 92.88 180 LEU A C 1
ATOM 1409 O O . LEU A 1 180 ? -5.528 -5.672 -7.591 1.00 92.88 180 LEU A O 1
ATOM 1413 N N . ALA A 1 181 ? -6.090 -6.602 -5.622 1.00 97.12 181 ALA A N 1
ATOM 1414 C CA . ALA A 1 181 ? -5.148 -7.716 -5.721 1.00 97.12 181 ALA A CA 1
ATOM 1415 C C . ALA A 1 181 ? -5.482 -8.639 -6.903 1.00 97.12 181 ALA A C 1
ATOM 1417 O O . ALA A 1 181 ? -4.587 -9.014 -7.656 1.00 97.12 181 ALA A O 1
ATOM 1418 N N . GLU A 1 182 ? -6.766 -8.947 -7.119 1.00 94.94 182 GLU A N 1
ATOM 1419 C CA . GLU A 1 182 ? -7.207 -9.752 -8.269 1.00 94.94 182 GLU A CA 1
ATOM 1420 C C . GLU A 1 182 ? -6.850 -9.086 -9.604 1.00 94.94 182 GLU A C 1
ATOM 1422 O O . GLU A 1 182 ? -6.324 -9.734 -10.511 1.00 94.94 182 GLU A O 1
ATOM 1427 N N . LEU A 1 183 ? -7.111 -7.779 -9.714 1.00 94.69 183 LEU A N 1
ATOM 1428 C CA . LEU A 1 183 ? -6.810 -6.998 -10.911 1.00 94.69 183 LEU A CA 1
ATOM 1429 C C . LEU A 1 183 ? -5.304 -6.955 -11.189 1.00 94.69 183 LEU A C 1
ATOM 1431 O O . LEU A 1 183 ? -4.888 -7.206 -12.317 1.00 94.69 183 LEU A O 1
ATOM 1435 N N . LEU A 1 184 ? -4.478 -6.672 -10.179 1.00 95.94 184 LEU A N 1
ATOM 1436 C CA . LEU A 1 184 ? -3.023 -6.624 -10.348 1.00 95.94 184 LEU A CA 1
ATOM 1437 C C . LEU A 1 184 ? -2.427 -8.010 -10.631 1.00 95.94 184 LEU A C 1
ATOM 1439 O O . LEU A 1 184 ? -1.514 -8.128 -11.448 1.00 95.94 184 LEU A O 1
ATOM 1443 N N . SER A 1 185 ? -2.978 -9.073 -10.038 1.00 96.38 185 SER A N 1
ATOM 1444 C CA . SER A 1 185 ? -2.587 -10.443 -10.378 1.00 96.38 185 SER A CA 1
ATOM 1445 C C . SER A 1 185 ? -2.894 -10.771 -11.841 1.00 96.38 185 SER A C 1
ATOM 1447 O O . SER A 1 185 ? -2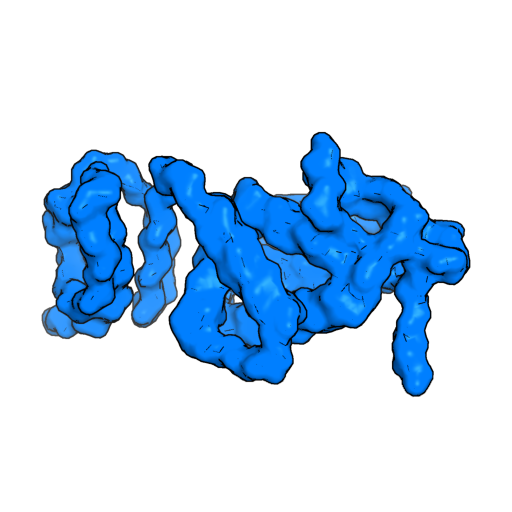.051 -11.336 -12.535 1.00 96.38 185 SER A O 1
ATOM 1449 N N . GLU A 1 186 ? -4.068 -10.378 -12.349 1.00 94.94 186 GLU A N 1
ATOM 1450 C CA . GLU A 1 186 ? -4.424 -10.543 -13.765 1.00 94.94 186 GLU A CA 1
ATOM 1451 C C . GLU A 1 186 ? -3.450 -9.800 -14.689 1.00 94.94 186 GLU A C 1
ATOM 1453 O O . GLU A 1 186 ? -3.023 -10.348 -15.706 1.00 94.94 186 GLU A O 1
ATOM 1458 N N . VAL A 1 187 ? -3.064 -8.577 -14.321 1.00 92.81 187 VAL A N 1
ATOM 1459 C CA . VAL A 1 187 ? -2.104 -7.759 -15.078 1.00 92.81 187 VAL A CA 1
ATOM 1460 C C . VAL A 1 187 ? -0.764 -8.481 -15.225 1.00 92.81 187 VAL A C 1
ATOM 1462 O O . VAL A 1 187 ? -0.264 -8.613 -16.347 1.00 92.81 187 VAL A O 1
ATOM 1465 N N . ILE A 1 188 ? -0.214 -9.010 -14.127 1.00 93.69 188 ILE A N 1
ATOM 1466 C CA . ILE A 1 188 ? 1.045 -9.771 -14.147 1.00 93.69 188 ILE A CA 1
ATOM 1467 C C . ILE A 1 188 ? 0.877 -11.077 -14.927 1.00 93.69 188 ILE A C 1
ATOM 1469 O O . ILE A 1 188 ? 1.735 -11.429 -15.734 1.00 93.69 188 ILE A O 1
ATOM 1473 N N . ARG A 1 189 ? -0.237 -11.793 -14.737 1.00 91.94 189 ARG A N 1
ATOM 1474 C CA . ARG A 1 189 ? -0.493 -13.078 -15.409 1.00 91.94 189 ARG A CA 1
ATOM 1475 C C . ARG A 1 189 ? -0.578 -12.948 -16.928 1.00 91.94 189 ARG A C 1
ATOM 1477 O O . ARG A 1 189 ? -0.228 -13.885 -17.636 1.00 91.94 189 ARG A O 1
ATOM 1484 N N . ARG A 1 190 ? -0.990 -11.782 -17.432 1.00 93.69 190 ARG A N 1
ATOM 1485 C CA . ARG A 1 190 ? -0.978 -11.443 -18.866 1.00 93.69 190 ARG A CA 1
ATOM 1486 C C . ARG A 1 190 ? 0.407 -11.082 -19.413 1.00 93.69 190 ARG A C 1
ATOM 1488 O O . ARG A 1 190 ? 0.513 -10.739 -20.585 1.00 93.69 190 ARG A O 1
ATOM 1495 N N . GLY A 1 191 ? 1.456 -11.159 -18.595 1.00 90.94 191 GLY A N 1
ATOM 1496 C CA . GLY A 1 191 ? 2.832 -10.871 -18.996 1.00 90.94 191 GLY A CA 1
ATOM 1497 C C . GLY A 1 191 ? 3.203 -9.390 -18.935 1.00 90.94 191 GLY A C 1
ATOM 1498 O O . GLY A 1 191 ? 4.231 -9.002 -19.485 1.00 90.94 191 GLY A O 1
ATOM 1499 N N . THR A 1 192 ? 2.396 -8.551 -18.277 1.00 92.56 192 THR A N 1
ATOM 1500 C CA . THR A 1 192 ? 2.753 -7.141 -18.079 1.00 92.56 192 THR A CA 1
ATOM 1501 C C . THR A 1 192 ? 3.974 -7.041 -17.171 1.00 92.56 192 THR A C 1
ATOM 1503 O O . THR A 1 192 ? 3.987 -7.595 -16.072 1.00 92.56 192 THR A O 1
ATOM 1506 N N . VAL A 1 193 ? 4.980 -6.287 -17.611 1.00 91.06 193 VAL A N 1
ATOM 1507 C CA . VAL A 1 193 ? 6.167 -5.935 -16.823 1.00 91.06 193 VAL A CA 1
ATOM 1508 C C . VAL A 1 193 ? 6.128 -4.435 -16.555 1.00 91.06 193 VAL A C 1
ATOM 1510 O O . VAL A 1 193 ? 5.911 -3.670 -17.494 1.00 91.06 193 VAL A O 1
ATOM 1513 N N . ALA A 1 194 ? 6.346 -4.013 -15.306 1.00 92.50 194 ALA A N 1
ATOM 1514 C CA . ALA A 1 194 ? 6.422 -2.596 -14.956 1.00 92.50 194 ALA A CA 1
ATOM 1515 C C . ALA A 1 194 ? 7.504 -1.896 -15.793 1.00 92.50 194 ALA A C 1
ATOM 1517 O O . ALA A 1 194 ? 8.608 -2.422 -15.937 1.00 92.50 194 ALA A O 1
ATOM 1518 N N . GLY A 1 195 ? 7.216 -0.713 -16.335 1.00 90.62 195 GLY A N 1
ATOM 1519 C CA . GLY A 1 195 ? 8.143 -0.028 -17.240 1.00 90.62 195 GLY A CA 1
ATOM 1520 C C . GLY A 1 195 ? 9.479 0.336 -16.581 1.00 90.62 195 GLY A C 1
ATOM 1521 O O . GLY A 1 195 ? 10.508 0.304 -17.251 1.00 90.62 195 GLY A O 1
ATOM 1522 N N . THR A 1 196 ? 9.508 0.533 -15.257 1.00 90.75 196 THR A N 1
ATOM 1523 C CA . THR A 1 196 ? 10.749 0.667 -14.469 1.00 90.75 196 THR A CA 1
ATOM 1524 C C . THR A 1 196 ? 11.669 -0.545 -14.597 1.00 90.75 196 THR A C 1
ATOM 1526 O O . THR A 1 196 ? 12.883 -0.381 -14.621 1.00 90.75 196 THR A O 1
ATOM 1529 N N . ALA A 1 197 ? 11.115 -1.755 -14.705 1.00 90.56 197 ALA A N 1
ATOM 1530 C CA . ALA A 1 197 ? 11.866 -3.004 -14.819 1.00 90.56 197 ALA A CA 1
ATOM 1531 C C . ALA A 1 197 ? 12.235 -3.368 -16.270 1.00 90.56 197 ALA A C 1
ATOM 1533 O O . ALA A 1 197 ? 13.035 -4.276 -16.483 1.00 90.56 197 ALA A O 1
ATOM 1534 N N . GLN A 1 198 ? 11.675 -2.675 -17.267 1.00 91.19 198 GLN A N 1
ATOM 1535 C CA . GLN A 1 198 ? 11.990 -2.901 -18.683 1.00 91.19 198 GLN A CA 1
ATOM 1536 C C . GLN A 1 198 ? 13.290 -2.207 -19.119 1.00 91.19 198 GLN A C 1
ATOM 1538 O O . GLN A 1 198 ? 13.882 -2.605 -20.121 1.00 91.19 198 GLN A O 1
ATOM 1543 N N . ASN A 1 199 ? 13.741 -1.185 -18.382 1.00 89.25 199 ASN A N 1
ATOM 1544 C CA . ASN A 1 199 ? 14.956 -0.431 -18.680 1.00 89.25 199 ASN A CA 1
ATOM 1545 C C . ASN A 1 199 ? 15.996 -0.582 -17.542 1.00 89.25 199 ASN A C 1
ATOM 1547 O O . ASN A 1 199 ? 15.701 -0.221 -16.400 1.00 89.25 199 ASN A O 1
ATOM 1551 N N . PRO A 1 200 ? 17.225 -1.064 -17.824 1.00 87.81 200 PRO A N 1
ATOM 1552 C CA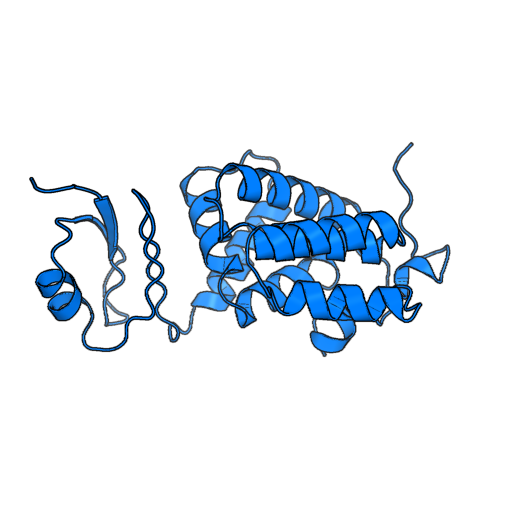 . PRO A 1 200 ? 18.300 -1.195 -16.833 1.00 87.81 200 PRO A CA 1
ATOM 1553 C C . PRO A 1 200 ? 18.673 0.092 -16.084 1.00 87.81 200 PRO A C 1
ATOM 1555 O O . PRO A 1 200 ? 19.163 0.009 -14.954 1.00 87.81 200 PRO A O 1
ATOM 1558 N N . ASP A 1 201 ? 18.463 1.261 -16.692 1.00 88.75 201 ASP A N 1
ATOM 1559 C CA . ASP A 1 201 ? 18.764 2.562 -16.079 1.00 88.75 201 ASP A CA 1
ATOM 1560 C C . ASP A 1 201 ? 17.736 2.951 -15.016 1.00 88.75 201 ASP A C 1
ATOM 1562 O O . ASP A 1 201 ? 18.029 3.736 -14.116 1.00 88.75 201 ASP A O 1
ATOM 1566 N N . THR A 1 202 ? 16.533 2.382 -15.099 1.00 90.31 202 THR A N 1
ATOM 1567 C CA . THR A 1 202 ? 15.429 2.679 -14.183 1.00 90.31 202 THR A CA 1
ATOM 1568 C C . THR A 1 202 ? 15.129 1.536 -13.233 1.00 90.31 202 THR A C 1
ATOM 1570 O O . THR A 1 202 ? 14.422 1.742 -12.252 1.00 90.31 202 THR A O 1
ATOM 1573 N N . ALA A 1 203 ? 15.644 0.340 -13.521 1.00 92.62 203 ALA A N 1
ATOM 1574 C CA . ALA A 1 203 ? 15.372 -0.871 -12.769 1.00 92.62 203 ALA A CA 1
ATOM 1575 C C . ALA A 1 203 ? 15.921 -0.807 -11.340 1.00 92.62 203 ALA A C 1
ATOM 1577 O O . ALA A 1 203 ? 16.975 -0.227 -11.071 1.00 92.62 203 ALA A O 1
ATOM 1578 N N . TYR A 1 204 ? 15.211 -1.468 -10.424 1.00 93.94 204 TYR A N 1
ATOM 1579 C CA . TYR A 1 204 ? 15.658 -1.625 -9.047 1.00 93.94 204 TYR A CA 1
ATOM 1580 C C . TYR A 1 204 ? 16.983 -2.381 -8.994 1.00 93.94 204 TYR A C 1
ATOM 1582 O O . TYR A 1 204 ? 17.117 -3.473 -9.552 1.00 93.94 204 TYR A O 1
ATOM 1590 N N . ARG A 1 205 ? 17.943 -1.821 -8.261 1.00 88.75 205 ARG A N 1
ATOM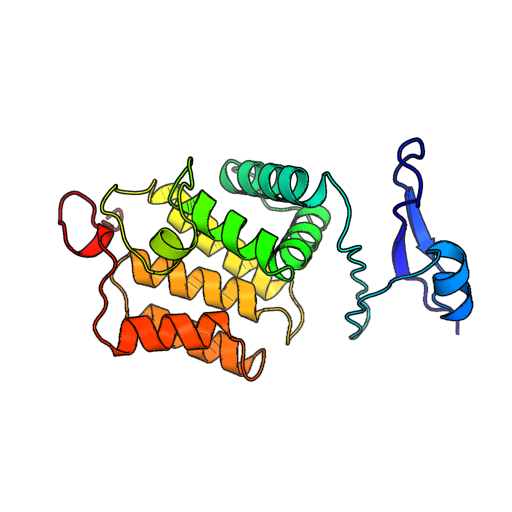 1591 C CA . ARG A 1 205 ? 19.215 -2.467 -7.948 1.00 88.75 205 ARG A CA 1
ATOM 1592 C C . ARG A 1 205 ? 19.290 -2.619 -6.433 1.00 88.75 205 ARG A C 1
ATOM 1594 O O . ARG A 1 205 ? 19.309 -1.598 -5.747 1.00 88.75 205 ARG A O 1
ATOM 1601 N N . PRO A 1 206 ? 19.303 -3.853 -5.900 1.00 75.56 206 PRO A N 1
ATOM 1602 C CA . PRO A 1 206 ? 19.565 -4.059 -4.484 1.00 75.56 206 PRO A CA 1
ATOM 1603 C C . PRO A 1 206 ? 20.903 -3.400 -4.141 1.00 75.56 206 PRO A C 1
ATOM 1605 O O . PRO A 1 206 ? 21.879 -3.603 -4.868 1.00 75.56 206 PRO A O 1
ATOM 1608 N N . GLN A 1 207 ? 20.954 -2.604 -3.074 1.00 62.91 207 GLN A N 1
ATOM 1609 C CA . GLN A 1 207 ? 22.242 -2.187 -2.524 1.00 62.91 207 GLN A CA 1
ATOM 1610 C C . GLN A 1 207 ? 22.964 -3.460 -2.059 1.00 62.91 207 GLN A C 1
ATOM 1612 O O . GLN A 1 207 ? 22.380 -4.255 -1.319 1.00 62.91 207 GLN A O 1
ATOM 1617 N N . GLN A 1 208 ? 24.160 -3.696 -2.610 1.00 44.72 208 GLN A N 1
ATOM 1618 C CA . GLN A 1 208 ? 25.046 -4.797 -2.217 1.00 44.72 208 GLN A CA 1
ATOM 1619 C C . GLN A 1 208 ? 25.562 -4.600 -0.795 1.00 44.72 208 GLN A C 1
ATOM 1621 O O . GLN A 1 208 ? 25.823 -3.431 -0.432 1.00 44.72 208 GLN A O 1
#

Sequence (208 aa):
MIHKCIALVVPPRLSEAVTAGSLDVRHSALEVLLKGGLECIVRGDWHVYMNATTPNLRPTAQALWRETLDSTRAMDETTTVRLVAAFQHVFIRDVLLCEIVHEHIDNAGKVLLGHGGIAPDWARVDKARDIARELIQAAPEGYRAPMLTLIGWLEFYKGRGSTANHHFELATHDTKGYRLAELLSEVIRRGTVAGTAQNPDTAYRPQQ

Solvent-accessible surface area (backbone atoms only — not comparable to full-atom values): 12156 Å² total; per-residue (Å²): 134,87,60,77,41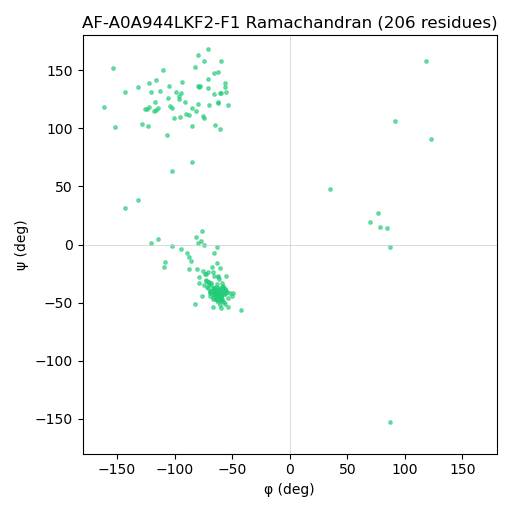,78,40,82,50,73,68,98,48,97,88,58,77,79,47,80,45,77,38,75,83,45,72,75,57,54,55,72,71,57,78,78,80,80,64,81,59,85,70,82,101,51,81,62,87,59,69,96,80,53,95,53,53,58,63,52,50,49,50,54,50,49,52,58,66,74,44,91,66,83,82,49,72,70,57,45,53,52,49,54,56,42,41,68,38,66,79,44,28,54,49,59,57,44,55,49,58,36,94,74,76,92,51,61,67,45,49,76,70,30,55,60,61,69,54,43,55,62,66,50,46,52,47,50,44,54,50,33,51,53,43,42,74,72,39,58,90,58,61,32,26,51,40,31,28,49,44,12,53,54,32,30,46,53,56,36,54,69,63,11,41,54,26,17,51,51,12,32,67,48,27,78,74,40,61,68,28,56,52,55,40,50,46,46,75,73,67,58,70,18,32,20,45,75,36,85,92,27,32,70,71,81,85,128